Protein AF-0000000067126235 (afdb_homodimer)

InterPro domains:
  IPR001267 Thymidine kinase [PF00265] (7-117)
  IPR001267 Thymidine kinase [PTHR11441] (1-121)
  IPR020633 Thymidine kinase, conserved site [PS00603] (104-117)
  IPR027417 P-loop containing nucleoside triphosphate hydrolase [G3DSA:3.40.50.300] (1-77)
  IPR027417 P-loop containing nucleoside triphosphate hydrolase [SSF52540] (2-77)

Radius of gyration: 33.71 Å; Cα contacts (8 Å, |Δi|>4): 379; chains: 2; bounding box: 71×159×70 Å

Foldseek 3Di:
DPPPPQDEPVVCLVVLLPDQEAEAEQLLSHLCSQVSVLVSVVVVHHYHYDHQQAWLVRHGRHCVCVCVVVDPDDDQDWDAFPPPRHTFRHKHFDDPDPDGDDPDPPVGITGHHPVVSPDDPPPPPPPPCPVVPPPPPPVPPPDPPPPDDD/DPPPPQDEPVVCLVVLLPDQEAEAEQLLSHLCSQVSVLVSVVVNHHYHYHHQQAWLVRHGRHCVCVCVVVDPDDDQDWDAFPPPRHTFRHKHFDDPDPDGDDPDPPVGITGHHPVVSPDDDPPPPPPPCVVVPPPPPPVPPPPPPPDDDD

Structure (mmCIF, N/CA/C/O backbone):
data_AF-0000000067126235-model_v1
#
loop_
_entity.id
_entity.type
_entity.pdbx_description
1 polymer 'Thymidine kinase'
#
loop_
_atom_site.group_PDB
_atom_site.id
_atom_site.type_symbol
_atom_site.label_atom_id
_atom_site.label_alt_id
_atom_site.label_comp_id
_atom_site.label_asym_id
_atom_site.label_entity_id
_atom_site.label_seq_id
_atom_site.pdbx_PDB_ins_code
_atom_site.Cartn_x
_atom_site.Cartn_y
_atom_site.Cartn_z
_atom_site.occupancy
_atom_site.B_iso_or_equiv
_atom_site.auth_seq_id
_atom_site.auth_comp_id
_atom_site.auth_asym_id
_atom_site.auth_atom_id
_atom_site.pdbx_PDB_model_num
ATOM 1 N N . MET A 1 1 ? 23.359 19.891 -10.891 1 27.52 1 MET A N 1
ATOM 2 C CA . MET A 1 1 ? 23.578 18.484 -10.594 1 27.52 1 MET A CA 1
ATOM 3 C C . MET A 1 1 ? 22.875 17.594 -11.625 1 27.52 1 MET A C 1
ATOM 5 O O . MET A 1 1 ? 21.719 17.844 -11.969 1 27.52 1 MET A O 1
ATOM 9 N N . GLU A 1 2 ? 23.531 16.922 -12.578 1 32.16 2 GLU A N 1
ATOM 10 C CA . GLU A 1 2 ? 23.047 16.031 -13.625 1 32.16 2 GLU A CA 1
ATOM 11 C C . GLU A 1 2 ? 22.031 15.039 -13.07 1 32.16 2 GLU A C 1
ATOM 13 O O . GLU A 1 2 ? 22.156 14.586 -11.93 1 32.16 2 GLU A O 1
ATOM 18 N N . ALA A 1 3 ? 20.828 15.109 -13.445 1 40.53 3 ALA A N 1
ATOM 19 C CA . ALA A 1 3 ? 19.828 14.109 -13.086 1 40.53 3 ALA A CA 1
ATOM 20 C C . ALA A 1 3 ? 20.422 12.711 -13.047 1 40.53 3 ALA A C 1
ATOM 22 O O . ALA A 1 3 ? 21.172 12.32 -13.953 1 40.53 3 ALA A O 1
ATOM 23 N N . LEU A 1 4 ? 20.984 12.258 -12.008 1 45.88 4 LEU A N 1
ATOM 24 C CA . LEU A 1 4 ? 21.516 10.898 -11.93 1 45.88 4 LEU A CA 1
ATOM 25 C C . LEU A 1 4 ? 20.703 9.945 -12.797 1 45.88 4 LEU A C 1
ATOM 27 O O . LEU A 1 4 ? 19.469 9.906 -12.688 1 45.88 4 LEU A O 1
ATOM 31 N N . PRO A 1 5 ? 21.109 9.578 -13.969 1 52.44 5 PRO A N 1
ATOM 32 C CA . PRO A 1 5 ? 20.484 8.57 -14.828 1 52.44 5 PRO A CA 1
ATOM 33 C C . PRO A 1 5 ? 19.766 7.477 -14.039 1 52.44 5 PRO A C 1
ATOM 35 O O . PRO A 1 5 ? 20.188 7.145 -12.922 1 52.44 5 PRO A O 1
ATOM 38 N N . ALA A 1 6 ? 18.469 7.414 -14.195 1 61.38 6 ALA A N 1
ATOM 39 C CA . ALA A 1 6 ? 17.688 6.371 -13.539 1 61.38 6 ALA A CA 1
ATOM 40 C C . ALA A 1 6 ? 18.375 5.016 -13.641 1 61.38 6 ALA A C 1
ATOM 42 O O . ALA A 1 6 ? 18.672 4.539 -14.742 1 61.38 6 ALA A O 1
ATOM 43 N N . CYS A 1 7 ? 19.188 4.562 -12.773 1 79.69 7 CYS A N 1
ATOM 44 C CA . CYS A 1 7 ? 19.766 3.229 -12.648 1 79.69 7 CYS A CA 1
ATOM 45 C C . CYS A 1 7 ? 18.688 2.16 -12.664 1 79.69 7 CYS A C 1
ATOM 47 O O . CYS A 1 7 ? 17.594 2.377 -12.148 1 79.69 7 CYS A O 1
ATOM 49 N N . LEU A 1 8 ? 18.891 1.202 -13.625 1 92.25 8 LEU A N 1
ATOM 50 C CA . LEU A 1 8 ? 17.969 0.073 -13.742 1 92.25 8 LEU A CA 1
ATOM 51 C C . LEU A 1 8 ? 18.484 -1.125 -12.945 1 92.25 8 LEU A C 1
ATOM 53 O O . LEU A 1 8 ? 19.672 -1.435 -12.984 1 92.25 8 LEU A O 1
ATOM 57 N N . LEU A 1 9 ? 17.594 -1.716 -12.188 1 95.94 9 LEU A N 1
ATOM 58 C CA . LEU A 1 9 ? 17.938 -2.91 -11.422 1 95.94 9 LEU A CA 1
ATOM 59 C C . LEU A 1 9 ? 18.328 -4.055 -12.352 1 95.94 9 LEU A C 1
ATOM 61 O O . LEU A 1 9 ? 19.141 -4.906 -11.984 1 95.94 9 LEU A O 1
ATOM 65 N N . ARG A 1 10 ? 17.797 -4.051 -13.516 1 94 10 ARG A N 1
ATOM 66 C CA . ARG A 1 10 ? 18.109 -5.09 -14.492 1 94 10 ARG A CA 1
ATOM 67 C C . ARG A 1 10 ? 19.609 -5.156 -14.766 1 94 10 ARG A C 1
ATOM 69 O O . ARG A 1 10 ? 20.125 -6.199 -15.18 1 94 10 ARG A O 1
ATOM 76 N N . ASP A 1 11 ? 20.312 -4.055 -14.625 1 93.44 11 ASP A N 1
ATOM 77 C CA . ASP A 1 11 ? 21.734 -3.982 -14.883 1 93.44 11 ASP A CA 1
ATOM 78 C C . ASP A 1 11 ? 22.516 -4.906 -13.945 1 93.44 11 ASP A C 1
ATOM 80 O O . ASP A 1 11 ? 23.656 -5.281 -14.227 1 93.44 11 ASP A O 1
ATOM 84 N N . VAL A 1 12 ? 21.875 -5.277 -12.875 1 92.75 12 VAL A N 1
ATOM 85 C CA . VAL A 1 12 ? 22.562 -6.125 -11.906 1 92.75 12 VAL A CA 1
ATOM 86 C C . VAL A 1 12 ? 21.875 -7.488 -11.836 1 92.75 12 VAL A C 1
ATOM 88 O O . VAL A 1 12 ? 22.016 -8.203 -10.836 1 92.75 12 VAL A O 1
ATOM 91 N N . TYR A 1 13 ? 21.156 -7.785 -12.766 1 92.75 13 TYR A N 1
ATOM 92 C CA . TYR A 1 13 ? 20.344 -8.992 -12.812 1 92.75 13 TYR A CA 1
ATOM 93 C C . TYR A 1 13 ? 21.188 -10.234 -12.602 1 92.75 13 TYR A C 1
ATOM 95 O O . TYR A 1 13 ? 20.859 -11.094 -11.789 1 92.75 13 TYR A O 1
ATOM 103 N N . GLN A 1 14 ? 22.312 -10.375 -13.289 1 92.69 14 GLN A N 1
ATOM 104 C CA . GLN A 1 14 ? 23.172 -11.562 -13.227 1 92.69 14 GLN A CA 1
ATOM 105 C C . GLN A 1 14 ? 23.75 -11.75 -11.82 1 92.69 14 GLN A C 1
ATOM 107 O O . GLN A 1 14 ? 23.797 -12.875 -11.312 1 92.69 14 GLN A O 1
ATOM 112 N N . GLN A 1 15 ? 24.141 -10.656 -11.312 1 94.06 15 GLN A N 1
ATOM 113 C CA . GLN A 1 15 ? 24.641 -10.711 -9.945 1 94.06 15 GLN A CA 1
ATOM 114 C C . GLN A 1 15 ? 23.531 -11.125 -8.969 1 94.06 15 GLN A C 1
ATOM 116 O O . GLN A 1 15 ? 23.766 -11.898 -8.047 1 94.06 15 GLN A O 1
ATOM 121 N N . ALA A 1 16 ? 22.359 -10.641 -9.18 1 94.81 16 ALA A N 1
ATOM 122 C CA . ALA A 1 16 ? 21.219 -10.922 -8.32 1 94.81 16 ALA A CA 1
ATOM 123 C C . ALA A 1 16 ? 20.828 -12.391 -8.375 1 94.81 16 ALA A C 1
ATOM 125 O O . ALA A 1 16 ? 20.422 -12.977 -7.367 1 94.81 16 ALA A O 1
ATOM 126 N N . LEU A 1 17 ? 21.016 -12.984 -9.508 1 93.62 17 LEU A N 1
ATOM 127 C CA . LEU A 1 17 ? 20.656 -14.391 -9.688 1 93.62 17 LEU A CA 1
ATOM 128 C C . LEU A 1 17 ? 21.5 -15.281 -8.781 1 93.62 17 LEU A C 1
ATOM 130 O O . LEU A 1 17 ? 21.047 -16.344 -8.352 1 93.62 17 LEU A O 1
ATOM 134 N N . GLY A 1 18 ? 22.656 -14.812 -8.422 1 94.5 18 GLY A N 1
ATOM 135 C CA . GLY A 1 18 ? 23.547 -15.602 -7.578 1 94.5 18 GLY A CA 1
ATOM 136 C C . GLY A 1 18 ? 23.266 -15.422 -6.098 1 94.5 18 GLY A C 1
ATOM 137 O O . GLY A 1 18 ? 23.953 -16.016 -5.258 1 94.5 18 GLY A O 1
ATOM 138 N N . SER A 1 19 ? 22.281 -14.688 -5.73 1 95.81 19 SER A N 1
ATOM 139 C CA . SER A 1 19 ? 21.969 -14.406 -4.336 1 95.81 19 SER A CA 1
ATOM 140 C C . SER A 1 19 ? 20.641 -15.055 -3.939 1 95.81 19 SER A C 1
ATOM 142 O O . SER A 1 19 ? 19.75 -15.219 -4.773 1 95.81 19 SER A O 1
ATOM 144 N N . ALA A 1 20 ? 20.578 -15.398 -2.682 1 96.81 20 ALA A N 1
ATOM 145 C CA . ALA A 1 20 ? 19.328 -15.945 -2.164 1 96.81 20 ALA A CA 1
ATOM 146 C C . ALA A 1 20 ? 18.422 -14.836 -1.661 1 96.81 20 ALA A C 1
ATOM 148 O O . ALA A 1 20 ? 17.188 -14.953 -1.736 1 96.81 20 ALA A O 1
ATOM 149 N N . VAL A 1 21 ? 19.031 -13.812 -1.146 1 97.88 21 VAL A N 1
ATOM 150 C CA . VAL A 1 21 ? 18.297 -12.672 -0.607 1 97.88 21 VAL A CA 1
ATOM 151 C C . VAL A 1 21 ? 18.781 -11.391 -1.273 1 97.88 21 VAL A C 1
ATOM 153 O O . VAL A 1 21 ? 20 -11.156 -1.377 1 97.88 21 VAL A O 1
ATOM 156 N N . ILE A 1 22 ? 17.875 -10.578 -1.781 1 98 22 ILE A N 1
ATOM 157 C CA . ILE A 1 22 ? 18.172 -9.312 -2.445 1 98 22 ILE A CA 1
ATOM 158 C C . ILE A 1 22 ? 17.547 -8.164 -1.666 1 98 22 ILE A C 1
ATOM 160 O O . ILE A 1 22 ? 16.328 -8.164 -1.419 1 98 22 ILE A O 1
ATOM 164 N N . GLY A 1 23 ? 18.344 -7.227 -1.218 1 98.12 23 GLY A N 1
ATOM 165 C CA . GLY A 1 23 ? 17.859 -5.996 -0.605 1 98.12 23 GLY A CA 1
ATOM 166 C C . GLY A 1 23 ? 17.906 -4.809 -1.544 1 98.12 23 GLY A C 1
ATOM 167 O O . GLY A 1 23 ? 18.906 -4.598 -2.242 1 98.12 23 GLY A O 1
ATOM 168 N N . ILE A 1 24 ? 16.844 -4.117 -1.643 1 97 24 ILE A N 1
ATOM 169 C CA . ILE A 1 24 ? 16.766 -2.904 -2.451 1 97 24 ILE A CA 1
ATOM 170 C C . ILE A 1 24 ? 16.406 -1.715 -1.564 1 97 24 ILE A C 1
ATOM 172 O O . ILE A 1 24 ? 15.328 -1.691 -0.956 1 97 24 ILE A O 1
ATOM 176 N N . ASP A 1 25 ? 17.234 -0.776 -1.502 1 96.12 25 ASP A N 1
ATOM 177 C CA . ASP A 1 25 ? 16.984 0.458 -0.762 1 96.12 25 ASP A CA 1
ATOM 178 C C . ASP A 1 25 ? 16.547 1.581 -1.698 1 96.12 25 ASP A C 1
ATOM 180 O O . ASP A 1 25 ? 16.953 1.618 -2.863 1 96.12 25 ASP A O 1
ATOM 184 N N . GLU A 1 26 ? 15.648 2.48 -1.195 1 94.12 26 GLU A N 1
ATOM 185 C CA . GLU A 1 26 ? 15.125 3.598 -1.973 1 94.12 26 GLU A CA 1
ATOM 186 C C . GLU A 1 26 ? 14.484 3.115 -3.271 1 94.12 26 GLU A C 1
ATOM 188 O O . GLU A 1 26 ? 14.766 3.65 -4.344 1 94.12 26 GLU A O 1
ATOM 193 N N . GLY A 1 27 ? 13.688 2.092 -3.119 1 95.88 27 GLY A N 1
ATOM 194 C CA . GLY A 1 27 ? 13.078 1.418 -4.254 1 95.88 27 GLY A CA 1
ATOM 195 C C . GLY A 1 27 ? 12.297 2.355 -5.152 1 95.88 27 GLY A C 1
ATOM 196 O O . GLY A 1 27 ? 12.094 2.07 -6.332 1 95.88 27 GLY A O 1
ATOM 197 N N . GLN A 1 28 ? 11.844 3.539 -4.574 1 93.5 28 GLN A N 1
ATOM 198 C CA . GLN A 1 28 ? 11.008 4.453 -5.348 1 93.5 28 GLN A CA 1
ATOM 199 C C . GLN A 1 28 ? 11.789 5.07 -6.5 1 93.5 28 GLN A C 1
ATOM 201 O O . GLN A 1 28 ? 11.203 5.625 -7.43 1 93.5 28 GLN A O 1
ATOM 206 N N . PHE A 1 29 ? 13.062 4.875 -6.52 1 92.44 29 PHE A N 1
ATOM 207 C CA . PHE A 1 29 ? 13.875 5.539 -7.531 1 92.44 29 PHE A CA 1
ATOM 208 C C . PHE A 1 29 ? 14.164 4.598 -8.695 1 92.44 29 PHE A C 1
ATOM 210 O O . PHE A 1 29 ? 14.758 5.004 -9.695 1 92.44 29 PHE A O 1
ATOM 217 N N . PHE A 1 30 ? 13.805 3.416 -8.648 1 94.38 30 PHE A N 1
ATOM 218 C CA . PHE A 1 30 ? 14.016 2.463 -9.734 1 94.38 30 PHE A CA 1
ATOM 219 C C . PHE A 1 30 ? 12.734 2.24 -10.516 1 94.38 30 PHE A C 1
ATOM 221 O O . PHE A 1 30 ? 11.797 1.615 -10.023 1 94.38 30 PHE A O 1
ATOM 228 N N . PRO A 1 31 ? 12.695 2.715 -11.711 1 94.31 31 PRO A N 1
ATOM 229 C CA . PRO A 1 31 ? 11.469 2.59 -12.5 1 94.31 31 PRO A CA 1
ATOM 230 C C . PRO A 1 31 ? 11.094 1.138 -12.789 1 94.31 31 PRO A C 1
ATOM 232 O O . PRO A 1 31 ? 9.93 0.84 -13.07 1 94.31 31 PRO A O 1
ATOM 235 N N . ASP A 1 32 ? 12.055 0.201 -12.719 1 97 32 ASP A N 1
ATOM 236 C CA . ASP A 1 32 ? 11.805 -1.198 -13.047 1 97 32 ASP A CA 1
ATOM 237 C C . ASP A 1 32 ? 11.711 -2.051 -11.781 1 97 32 ASP A C 1
ATOM 239 O O . ASP A 1 32 ? 11.852 -3.273 -11.844 1 97 32 ASP A O 1
ATOM 243 N N . VAL A 1 33 ? 11.5 -1.406 -10.656 1 97.31 33 VAL A N 1
ATOM 244 C CA . VAL A 1 33 ? 11.562 -2.1 -9.375 1 97.31 33 VAL A CA 1
ATOM 245 C C . VAL A 1 33 ? 10.477 -3.172 -9.312 1 97.31 33 VAL A C 1
ATOM 247 O O . VAL A 1 33 ? 10.711 -4.27 -8.797 1 97.31 33 VAL A O 1
ATOM 250 N N . VAL A 1 34 ? 9.352 -2.955 -9.805 1 98.06 34 VAL A N 1
ATOM 251 C CA . VAL A 1 34 ? 8.227 -3.883 -9.719 1 98.06 34 VAL A CA 1
ATOM 252 C C . VAL A 1 34 ? 8.508 -5.125 -10.555 1 98.06 34 VAL A C 1
ATOM 254 O O . VAL A 1 34 ? 8.422 -6.25 -10.062 1 98.06 34 VAL A O 1
ATOM 257 N N . GLU A 1 35 ? 8.859 -4.902 -11.727 1 97.5 35 GLU A N 1
ATOM 258 C CA . GLU A 1 35 ? 9.156 -6.008 -12.633 1 97.5 35 GLU A CA 1
ATOM 259 C C . GLU A 1 35 ? 10.344 -6.828 -12.125 1 97.5 35 GLU A C 1
ATOM 261 O O . GLU A 1 35 ? 10.305 -8.062 -12.141 1 97.5 35 GLU A O 1
ATOM 266 N N . PHE A 1 36 ? 11.312 -6.082 -11.758 1 97.62 36 PHE A N 1
ATOM 267 C CA . PHE A 1 36 ? 12.516 -6.75 -11.266 1 97.62 36 PHE A CA 1
ATOM 268 C C . PHE A 1 36 ? 12.188 -7.617 -10.055 1 97.62 36 PHE A C 1
ATOM 270 O O . PHE A 1 36 ? 12.586 -8.781 -9.992 1 97.62 36 PHE A O 1
ATOM 277 N N . CYS A 1 37 ? 11.469 -7.102 -9.109 1 98.12 37 CYS A N 1
ATOM 278 C CA . CYS A 1 37 ? 11.133 -7.84 -7.898 1 98.12 37 CYS A CA 1
ATOM 279 C C . CYS A 1 37 ? 10.297 -9.07 -8.227 1 98.12 37 CYS A C 1
ATOM 281 O O . CYS A 1 37 ? 10.516 -10.148 -7.66 1 98.12 37 CYS A O 1
ATOM 283 N N . GLU A 1 38 ? 9.336 -8.883 -9.047 1 97.62 38 GLU A N 1
ATOM 284 C CA . GLU A 1 38 ? 8.492 -10.016 -9.438 1 97.62 38 GLU A CA 1
ATOM 285 C C . GLU A 1 38 ? 9.312 -11.125 -10.078 1 97.62 38 GLU A C 1
ATOM 287 O O . GLU A 1 38 ? 9.148 -12.297 -9.742 1 97.62 38 GLU A O 1
ATOM 292 N N . MET A 1 39 ? 10.164 -10.75 -10.961 1 96.94 39 MET A N 1
ATOM 293 C CA . MET A 1 39 ? 11.016 -11.711 -11.656 1 96.94 39 MET A CA 1
ATOM 294 C C . MET A 1 39 ? 11.883 -12.484 -10.664 1 96.94 39 MET A C 1
ATOM 296 O O . MET A 1 39 ? 11.938 -13.711 -10.711 1 96.94 39 MET A O 1
ATOM 300 N N . MET A 1 40 ? 12.555 -11.781 -9.867 1 97.62 40 MET A N 1
ATOM 301 C CA . MET A 1 40 ? 13.477 -12.406 -8.914 1 97.62 40 MET A CA 1
ATOM 302 C C . MET A 1 40 ? 12.719 -13.266 -7.91 1 97.62 40 MET A C 1
ATOM 304 O O . MET A 1 40 ? 13.172 -14.352 -7.547 1 97.62 40 MET A O 1
ATOM 308 N N . ALA A 1 41 ? 11.547 -12.719 -7.426 1 97.62 41 ALA A N 1
ATOM 309 C CA . ALA A 1 41 ? 10.734 -13.508 -6.496 1 97.62 41 ALA A CA 1
ATOM 310 C C . ALA A 1 41 ? 10.266 -14.805 -7.141 1 97.62 41 ALA A C 1
ATOM 312 O O . ALA A 1 41 ? 10.258 -15.859 -6.5 1 97.62 41 ALA A O 1
ATOM 313 N N . ASN A 1 42 ? 9.852 -14.695 -8.344 1 95.94 42 ASN A N 1
ATOM 314 C CA . ASN A 1 42 ? 9.414 -15.883 -9.078 1 95.94 42 ASN A CA 1
ATOM 315 C C . ASN A 1 42 ? 10.555 -16.875 -9.258 1 95.94 42 ASN A C 1
ATOM 317 O O . ASN A 1 42 ? 10.312 -18.078 -9.422 1 95.94 42 ASN A O 1
ATOM 321 N N . ALA A 1 43 ? 11.742 -16.406 -9.227 1 95.38 43 ALA A N 1
ATOM 322 C CA . ALA A 1 43 ? 12.922 -17.266 -9.32 1 95.38 43 ALA A CA 1
ATOM 323 C C . ALA A 1 43 ? 13.266 -17.859 -7.961 1 95.38 43 ALA A C 1
ATOM 325 O O . ALA A 1 43 ? 14.289 -18.531 -7.812 1 95.38 43 ALA A O 1
ATOM 326 N N . GLY A 1 44 ? 12.422 -17.531 -6.926 1 95.69 44 GLY A N 1
ATOM 327 C CA . GLY A 1 44 ? 12.594 -18.141 -5.617 1 95.69 44 GLY A CA 1
ATOM 328 C C . GLY A 1 44 ? 13.445 -17.312 -4.68 1 95.69 44 GLY A C 1
ATOM 329 O O . GLY A 1 44 ? 13.812 -17.766 -3.592 1 95.69 44 GLY A O 1
ATOM 330 N N . LYS A 1 45 ? 13.797 -16.109 -5.09 1 97.56 45 LYS A N 1
ATOM 331 C CA . LYS A 1 45 ? 14.625 -15.242 -4.25 1 97.56 45 LYS A CA 1
ATOM 332 C C . LYS A 1 45 ? 13.766 -14.469 -3.252 1 97.56 45 LYS A C 1
ATOM 334 O O . LYS A 1 45 ? 12.617 -14.133 -3.543 1 97.56 45 LYS A O 1
ATOM 339 N N . THR A 1 46 ? 14.344 -14.25 -2.113 1 98 46 THR A N 1
ATOM 340 C CA . THR A 1 46 ? 13.727 -13.344 -1.154 1 98 46 THR A CA 1
ATOM 341 C C . THR A 1 46 ? 14.148 -11.898 -1.429 1 98 46 THR A C 1
ATOM 343 O O . THR A 1 46 ? 15.336 -11.602 -1.511 1 98 46 THR A O 1
ATOM 346 N N . ILE A 1 47 ? 13.18 -11.07 -1.648 1 98.06 47 ILE A N 1
ATOM 347 C CA . ILE A 1 47 ? 13.461 -9.672 -1.937 1 98.06 47 ILE A CA 1
ATOM 348 C C . ILE A 1 47 ? 12.898 -8.789 -0.822 1 98.06 47 ILE A C 1
ATOM 350 O O . ILE A 1 47 ? 11.742 -8.961 -0.412 1 98.06 47 ILE A O 1
ATOM 354 N N . ILE A 1 48 ? 13.688 -7.891 -0.296 1 98.56 48 ILE A N 1
ATOM 355 C CA . ILE A 1 48 ? 13.273 -6.902 0.697 1 98.56 48 ILE A CA 1
ATOM 356 C C . ILE A 1 48 ? 13.469 -5.496 0.138 1 98.56 48 ILE A C 1
ATOM 358 O O . ILE A 1 48 ? 14.586 -5.117 -0.235 1 98.56 48 ILE A O 1
ATOM 362 N N . VAL A 1 49 ? 12.414 -4.777 0.039 1 98.25 49 VAL A N 1
ATOM 363 C CA . VAL A 1 49 ? 12.453 -3.436 -0.536 1 98.25 49 VAL A CA 1
ATOM 364 C C . VAL A 1 49 ? 12.109 -2.402 0.533 1 98.25 49 VAL A C 1
ATOM 366 O O . VAL A 1 49 ? 11.062 -2.502 1.181 1 98.25 49 VAL A O 1
ATOM 369 N N . ALA A 1 50 ? 13.008 -1.53 0.798 1 97.75 50 ALA A N 1
ATOM 370 C CA . ALA A 1 50 ? 12.703 -0.324 1.563 1 97.75 50 ALA A CA 1
ATOM 371 C C . ALA A 1 50 ? 12.453 0.864 0.639 1 97.75 50 ALA A C 1
ATOM 373 O O . ALA A 1 50 ? 13.219 1.1 -0.299 1 97.75 50 ALA A O 1
ATOM 374 N N . ALA A 1 51 ? 11.375 1.513 0.845 1 95.81 51 ALA A N 1
ATOM 375 C CA . ALA A 1 51 ? 11.016 2.631 -0.024 1 95.81 51 ALA A CA 1
ATOM 376 C C . ALA A 1 51 ? 10.102 3.615 0.701 1 95.81 51 ALA A C 1
ATOM 378 O O . ALA A 1 51 ? 9.477 3.268 1.704 1 95.81 51 ALA A O 1
ATOM 379 N N . LEU A 1 52 ? 10.016 4.82 0.165 1 93.81 52 LEU A N 1
ATOM 380 C CA . LEU A 1 52 ? 8.984 5.77 0.571 1 93.81 52 LEU A CA 1
ATOM 381 C C . LEU A 1 52 ? 7.668 5.477 -0.141 1 93.81 52 LEU A C 1
ATOM 383 O O . LEU A 1 52 ? 7.648 5.25 -1.354 1 93.81 52 LEU A O 1
ATOM 387 N N . ASP A 1 53 ? 6.641 5.402 0.624 1 94.19 53 ASP A N 1
ATOM 388 C CA . ASP A 1 53 ? 5.344 5.117 0.018 1 94.19 53 ASP A CA 1
ATOM 389 C C . ASP A 1 53 ? 4.777 6.352 -0.673 1 94.19 53 ASP A C 1
ATOM 391 O O . ASP A 1 53 ? 4.121 6.246 -1.712 1 94.19 53 ASP A O 1
ATOM 395 N N . GLY A 1 54 ? 5.008 7.492 -0.129 1 93.69 54 GLY A N 1
ATOM 396 C CA . GLY A 1 54 ? 4.43 8.703 -0.695 1 93.69 54 GLY A CA 1
ATOM 397 C C . GLY A 1 54 ? 5.438 9.82 -0.862 1 93.69 54 GLY A C 1
ATOM 398 O O . GLY A 1 54 ? 6.492 9.82 -0.224 1 93.69 54 GLY A O 1
ATOM 399 N N . THR A 1 55 ? 5.039 10.75 -1.704 1 93.38 55 THR A N 1
ATOM 400 C CA . THR A 1 55 ? 5.77 12 -1.842 1 93.38 55 THR A CA 1
ATOM 401 C C . THR A 1 55 ? 5.402 12.969 -0.721 1 93.38 55 THR A C 1
ATOM 403 O O . THR A 1 55 ? 4.582 12.641 0.141 1 93.38 55 THR A O 1
ATOM 406 N N . PHE A 1 56 ? 6.051 14.148 -0.794 1 91 56 PHE A N 1
ATOM 407 C CA . PHE A 1 56 ? 5.734 15.156 0.21 1 91 56 PHE A CA 1
ATOM 408 C C . PHE A 1 56 ? 4.293 15.617 0.074 1 91 56 PHE A C 1
ATOM 410 O O . PHE A 1 56 ? 3.727 16.188 1.01 1 91 56 PHE A O 1
ATOM 417 N N . GLN A 1 57 ? 3.674 15.352 -1.071 1 93.25 57 GLN A N 1
ATOM 418 C CA . GLN A 1 57 ? 2.27 15.688 -1.286 1 93.25 57 GLN A CA 1
ATOM 419 C C . GLN A 1 57 ? 1.361 14.531 -0.859 1 93.25 57 GLN A C 1
ATOM 421 O O . GLN A 1 57 ? 0.152 14.57 -1.096 1 93.25 57 GLN A O 1
ATOM 426 N N . ARG A 1 58 ? 1.991 13.445 -0.345 1 94.56 58 ARG A N 1
ATOM 427 C CA . ARG A 1 58 ? 1.288 12.273 0.161 1 94.56 58 ARG A CA 1
ATOM 428 C C . ARG A 1 58 ? 0.551 11.547 -0.962 1 94.56 58 ARG A C 1
ATOM 430 O O . ARG A 1 58 ? -0.588 11.117 -0.784 1 94.56 58 ARG A O 1
ATOM 437 N N . LYS A 1 59 ? 1.192 11.586 -2.109 1 95 59 LYS A N 1
ATOM 438 C CA . LYS A 1 59 ? 0.787 10.781 -3.258 1 95 59 LYS A CA 1
ATOM 439 C C . LYS A 1 59 ? 1.735 9.609 -3.471 1 95 59 LYS A C 1
ATOM 441 O O . LYS A 1 59 ? 2.887 9.648 -3.031 1 95 59 LYS A O 1
ATOM 446 N N . ALA A 1 60 ? 1.211 8.617 -4.133 1 93.75 60 ALA A N 1
ATOM 447 C CA . ALA A 1 60 ? 2.041 7.449 -4.406 1 93.75 60 ALA A CA 1
ATOM 448 C C . ALA A 1 60 ? 3.354 7.852 -5.074 1 93.75 60 ALA A C 1
ATOM 450 O O . ALA A 1 60 ? 3.365 8.68 -5.988 1 93.75 60 ALA A O 1
ATOM 451 N N . PHE A 1 61 ? 4.414 7.309 -4.613 1 92.5 61 PHE A N 1
ATOM 452 C CA . PHE A 1 61 ? 5.727 7.57 -5.195 1 92.5 61 PHE A CA 1
ATOM 453 C C . PHE A 1 61 ? 5.992 6.633 -6.367 1 92.5 61 PHE A C 1
ATOM 455 O O . PHE A 1 61 ? 6.375 5.477 -6.168 1 92.5 61 PHE A O 1
ATOM 462 N N . GLY A 1 62 ? 5.766 7.168 -7.586 1 90.19 62 GLY A N 1
ATOM 463 C CA . GLY A 1 62 ? 6 6.32 -8.742 1 90.19 62 GLY A CA 1
ATOM 464 C C . GLY A 1 62 ? 5.152 5.059 -8.742 1 90.19 62 GLY A C 1
ATOM 465 O O . GLY A 1 62 ? 3.932 5.129 -8.586 1 90.19 62 GLY A O 1
ATOM 466 N N . SER A 1 63 ? 5.91 3.943 -8.945 1 93.44 63 SER A N 1
ATOM 467 C CA . SER A 1 63 ? 5.184 2.686 -9.07 1 93.44 63 SER A CA 1
ATOM 468 C C . SER A 1 63 ? 5.406 1.794 -7.855 1 93.44 63 SER A C 1
ATOM 470 O O . SER A 1 63 ? 5.055 0.612 -7.871 1 93.44 63 SER A O 1
ATOM 472 N N . ILE A 1 64 ? 5.895 2.344 -6.82 1 95.81 64 ILE A N 1
ATOM 473 C CA . ILE A 1 64 ? 6.348 1.528 -5.699 1 95.81 64 ILE A CA 1
ATOM 474 C C . ILE A 1 64 ? 5.16 0.793 -5.086 1 95.81 64 ILE A C 1
ATOM 476 O O . ILE A 1 64 ? 5.293 -0.346 -4.633 1 95.81 64 ILE A O 1
ATOM 480 N N . LEU A 1 65 ? 4.02 1.396 -5.086 1 97.19 65 LEU A N 1
ATOM 481 C CA . LEU A 1 65 ? 2.859 0.802 -4.43 1 97.19 65 LEU A CA 1
ATOM 482 C C . LEU A 1 65 ? 2.357 -0.411 -5.207 1 97.19 65 LEU A C 1
ATOM 484 O O . LEU A 1 65 ? 1.607 -1.229 -4.672 1 97.19 65 LEU A O 1
ATOM 488 N N . ASN A 1 66 ? 2.77 -0.499 -6.398 1 97.38 66 ASN A N 1
ATOM 489 C CA . ASN A 1 66 ? 2.379 -1.661 -7.191 1 97.38 66 ASN A CA 1
ATOM 490 C C . ASN A 1 66 ? 3.041 -2.936 -6.68 1 97.38 66 ASN A C 1
ATOM 492 O O . ASN A 1 66 ? 2.686 -4.039 -7.102 1 97.38 66 ASN A O 1
ATOM 496 N N . LEU A 1 67 ? 3.92 -2.803 -5.793 1 98 67 LEU A N 1
ATOM 497 C CA . LEU A 1 67 ? 4.535 -3.961 -5.152 1 98 67 LEU A CA 1
ATOM 498 C C . LEU A 1 67 ? 3.607 -4.555 -4.098 1 98 67 LEU A C 1
ATOM 500 O O . LEU A 1 67 ? 3.76 -5.715 -3.715 1 98 67 LEU A O 1
ATOM 504 N N . VAL A 1 68 ? 2.705 -3.77 -3.609 1 98 68 VAL A N 1
ATOM 505 C CA . VAL A 1 68 ? 1.898 -4.156 -2.455 1 98 68 VAL A CA 1
ATOM 506 C C . VAL A 1 68 ? 1.101 -5.414 -2.779 1 98 68 VAL A C 1
ATOM 508 O O . VAL A 1 68 ? 1.148 -6.398 -2.033 1 98 68 VAL A O 1
ATOM 511 N N . PRO A 1 69 ? 0.454 -5.512 -3.951 1 97.44 69 PRO A N 1
ATOM 512 C CA . PRO A 1 69 ? -0.287 -6.738 -4.258 1 97.44 69 PRO A CA 1
ATOM 513 C C . PRO A 1 69 ? 0.627 -7.938 -4.504 1 97.44 69 PRO A C 1
ATOM 515 O O . PRO A 1 69 ? 0.194 -9.086 -4.383 1 97.44 69 PRO A O 1
ATOM 518 N N . LEU A 1 70 ? 1.854 -7.695 -4.855 1 97.88 70 LEU A N 1
ATOM 519 C CA . LEU A 1 70 ? 2.787 -8.758 -5.203 1 97.88 70 LEU A CA 1
ATOM 520 C C . LEU A 1 70 ? 3.539 -9.242 -3.969 1 97.88 70 LEU A C 1
ATOM 522 O O . LEU A 1 70 ? 4.016 -10.383 -3.936 1 97.88 70 LEU A O 1
ATOM 526 N N . ALA A 1 71 ? 3.641 -8.375 -3.025 1 98.12 71 ALA A N 1
ATOM 527 C CA . ALA A 1 71 ? 4.449 -8.648 -1.842 1 98.12 71 ALA A CA 1
ATOM 528 C C . ALA A 1 71 ? 3.734 -9.617 -0.904 1 98.12 71 ALA A C 1
ATOM 530 O O . ALA A 1 71 ? 2.514 -9.555 -0.747 1 98.12 71 ALA A O 1
ATOM 531 N N . GLU A 1 72 ? 4.48 -10.445 -0.265 1 97.19 72 GLU A N 1
ATOM 532 C CA . GLU A 1 72 ? 3.939 -11.359 0.743 1 97.19 72 GLU A CA 1
ATOM 533 C C . GLU A 1 72 ? 3.752 -10.648 2.082 1 97.19 72 GLU A C 1
ATOM 535 O O . GLU A 1 72 ? 2.918 -11.055 2.893 1 97.19 72 GLU A O 1
ATOM 540 N N . SER A 1 73 ? 4.535 -9.68 2.262 1 96.88 73 SER A N 1
ATOM 541 C CA . SER A 1 73 ? 4.453 -8.883 3.482 1 96.88 73 SER A CA 1
ATOM 542 C C . SER A 1 73 ? 4.707 -7.402 3.197 1 96.88 73 SER A C 1
ATOM 544 O O . SER A 1 73 ? 5.52 -7.062 2.334 1 96.88 73 SER A O 1
ATOM 546 N N . VAL A 1 74 ? 3.98 -6.578 3.969 1 97.31 74 VAL A N 1
ATOM 547 C CA . VAL A 1 74 ? 4.141 -5.129 3.9 1 97.31 74 VAL A CA 1
ATOM 548 C C . VAL A 1 74 ? 4.121 -4.539 5.309 1 97.31 74 VAL A C 1
ATOM 550 O O . VAL A 1 74 ? 3.24 -4.859 6.113 1 97.31 74 VAL A O 1
ATOM 553 N N . VAL A 1 75 ? 5.113 -3.697 5.586 1 96.88 75 VAL A N 1
ATOM 554 C CA . VAL A 1 75 ? 5.188 -3.023 6.879 1 96.88 75 VAL A CA 1
ATOM 555 C C . VAL A 1 75 ? 5.414 -1.527 6.668 1 96.88 75 VAL A C 1
ATOM 557 O O . VAL A 1 75 ? 6.344 -1.125 5.965 1 96.88 75 VAL A O 1
ATOM 560 N N . LYS A 1 76 ? 4.508 -0.759 7.207 1 96.56 76 LYS A N 1
ATOM 561 C CA . LYS A 1 76 ? 4.723 0.686 7.191 1 96.56 76 LYS A CA 1
ATOM 562 C C . LYS A 1 76 ? 5.414 1.154 8.469 1 96.56 76 LYS A C 1
ATOM 564 O O . LYS A 1 76 ? 4.855 1.037 9.562 1 96.56 76 LYS A O 1
ATOM 569 N N . LEU A 1 77 ? 6.523 1.628 8.336 1 95.19 77 LEU A N 1
ATOM 570 C CA . LEU A 1 77 ? 7.289 2.121 9.477 1 95.19 77 LEU A CA 1
ATOM 571 C C . LEU A 1 77 ? 7.016 3.604 9.711 1 95.19 77 LEU A C 1
ATOM 573 O O . LEU A 1 77 ? 6.773 4.355 8.766 1 95.19 77 LEU A O 1
ATOM 577 N N . ASN A 1 78 ? 6.973 3.99 10.883 1 93.69 78 ASN A N 1
ATOM 578 C CA . ASN A 1 78 ? 6.777 5.387 11.25 1 93.69 78 ASN A CA 1
ATOM 579 C C . ASN A 1 78 ? 8.047 6 11.828 1 93.69 78 ASN A C 1
ATOM 581 O O . ASN A 1 78 ? 8.93 5.281 12.297 1 93.69 78 ASN A O 1
ATOM 585 N N . ALA A 1 79 ? 8.117 7.25 11.695 1 94.88 79 ALA A N 1
ATOM 586 C CA . ALA A 1 79 ? 9.164 8.047 12.328 1 94.88 79 ALA A CA 1
ATOM 587 C C . ALA A 1 79 ? 8.617 8.852 13.5 1 94.88 79 ALA A C 1
ATOM 589 O O . ALA A 1 79 ? 7.539 8.547 14.016 1 94.88 79 ALA A O 1
ATOM 590 N N . VAL A 1 80 ? 9.539 9.609 14.062 1 96.44 80 VAL A N 1
ATOM 591 C CA . VAL A 1 80 ? 9.133 10.555 15.102 1 96.44 80 VAL A CA 1
ATOM 592 C C . VAL A 1 80 ? 8.883 11.93 14.484 1 96.44 80 VAL A C 1
ATOM 594 O O . VAL A 1 80 ? 9.688 12.406 13.68 1 96.44 80 VAL A O 1
ATOM 597 N N . CYS A 1 81 ? 7.766 12.477 14.859 1 96.75 81 CYS A N 1
ATOM 598 C CA . CYS A 1 81 ? 7.438 13.805 14.352 1 96.75 81 CYS A CA 1
ATOM 599 C C . CYS A 1 81 ? 8.477 14.828 14.781 1 96.75 81 CYS A C 1
ATOM 601 O O . CYS A 1 81 ? 8.75 14.977 15.977 1 96.75 81 CYS A O 1
ATOM 603 N N . MET A 1 82 ? 8.93 15.508 13.875 1 95.06 82 MET A N 1
ATOM 604 C CA . MET A 1 82 ? 10.008 16.453 14.141 1 95.06 82 MET A CA 1
ATOM 605 C C . MET A 1 82 ? 9.461 17.781 14.656 1 95.06 82 MET A C 1
ATOM 607 O O . MET A 1 82 ? 10.227 18.656 15.039 1 95.06 82 MET A O 1
ATOM 611 N N . GLU A 1 83 ? 8.164 17.953 14.742 1 93.88 83 GLU A N 1
ATOM 612 C CA . GLU A 1 83 ? 7.547 19.188 15.234 1 93.88 83 GLU A CA 1
ATOM 613 C C . GLU A 1 83 ? 6.918 18.984 16.609 1 93.88 83 GLU A C 1
ATOM 615 O O . GLU A 1 83 ? 7.102 19.797 17.5 1 93.88 83 GLU A O 1
ATOM 620 N N . CYS A 1 84 ? 6.266 17.891 16.781 1 96.69 84 CYS A N 1
ATOM 621 C CA . CYS A 1 84 ? 5.57 17.719 18.062 1 96.69 84 CYS A CA 1
ATOM 622 C C . CYS A 1 84 ? 6.062 16.469 18.781 1 96.69 84 CYS A C 1
ATOM 624 O O . CYS A 1 84 ? 5.598 16.172 19.875 1 96.69 84 CYS A O 1
ATOM 626 N N . TYR A 1 85 ? 6.824 15.57 18.172 1 96.44 85 TYR A N 1
ATOM 627 C CA . TYR A 1 85 ? 7.539 14.453 18.781 1 96.44 85 TYR A CA 1
ATOM 628 C C . TYR A 1 85 ? 6.637 13.234 18.906 1 96.44 85 TYR A C 1
ATOM 630 O O . TYR A 1 85 ? 7.016 12.234 19.531 1 96.44 85 TYR A O 1
ATOM 638 N N . ARG A 1 86 ? 5.438 13.281 18.391 1 95.94 86 ARG A N 1
ATOM 639 C CA . ARG A 1 86 ? 4.574 12.109 18.281 1 95.94 86 ARG A CA 1
ATOM 640 C C . ARG A 1 86 ? 4.934 11.281 17.062 1 95.94 86 ARG A C 1
ATOM 642 O O . ARG A 1 86 ? 5.961 11.516 16.422 1 95.94 86 ARG A O 1
ATOM 649 N N . GLU A 1 87 ? 4.059 10.25 16.75 1 96.06 87 GLU A N 1
ATOM 650 C CA . GLU A 1 87 ? 4.328 9.391 15.609 1 96.06 87 GLU A CA 1
ATOM 651 C C . GLU A 1 87 ? 4.164 10.141 14.297 1 96.06 87 GLU A C 1
ATOM 653 O O . GLU A 1 87 ? 3.178 10.852 14.102 1 96.06 87 GLU A O 1
ATOM 658 N N . ALA A 1 88 ? 5.137 9.992 13.438 1 97.38 88 ALA A N 1
ATOM 659 C CA . ALA A 1 88 ? 5.145 10.672 12.148 1 97.38 88 ALA A CA 1
ATOM 660 C C . ALA A 1 88 ? 4.938 9.68 11 1 97.38 88 ALA A C 1
ATOM 662 O O . ALA A 1 88 ? 5.637 8.672 10.914 1 97.38 88 ALA A O 1
ATOM 663 N N . SER A 1 89 ? 3.99 10.023 10.164 1 96.06 89 SER A N 1
ATOM 664 C CA . SER A 1 89 ? 3.711 9.125 9.047 1 96.06 89 SER A CA 1
ATOM 665 C C . SER A 1 89 ? 3.902 9.836 7.711 1 96.06 89 SER A C 1
ATOM 667 O O . SER A 1 89 ? 3.754 9.227 6.652 1 96.06 89 SER A O 1
ATOM 669 N N . TYR A 1 90 ? 4.266 11.172 7.762 1 95.69 90 TYR A N 1
ATOM 670 C CA . TYR A 1 90 ? 4.32 11.945 6.527 1 95.69 90 TYR A CA 1
ATOM 671 C C . TYR A 1 90 ? 5.637 12.703 6.422 1 95.69 90 TYR A C 1
ATOM 673 O O . TYR A 1 90 ? 6.301 12.953 7.43 1 95.69 90 TYR A O 1
ATOM 681 N N . THR A 1 91 ? 5.992 12.984 5.227 1 92.81 91 THR A N 1
ATOM 682 C CA . THR A 1 91 ? 7.137 13.836 4.934 1 92.81 91 THR A CA 1
ATOM 683 C C . THR A 1 91 ? 6.672 15.227 4.5 1 92.81 91 THR A C 1
ATOM 685 O O . THR A 1 91 ? 5.914 15.359 3.537 1 92.81 91 THR A O 1
ATOM 688 N N . LYS A 1 92 ? 7.062 16.156 5.195 1 92.5 92 LYS A N 1
ATOM 689 C CA . LYS A 1 92 ? 6.707 17.547 4.902 1 92.5 92 LYS A CA 1
ATOM 690 C C . LYS A 1 92 ? 7.895 18.312 4.336 1 92.5 92 LYS A C 1
ATOM 692 O O . LYS A 1 92 ? 8.992 18.266 4.891 1 92.5 92 LYS A O 1
ATOM 697 N N . ARG A 1 93 ? 7.621 18.891 3.293 1 87.81 93 ARG A N 1
ATOM 698 C CA . ARG A 1 93 ? 8.641 19.719 2.67 1 87.81 93 ARG A CA 1
ATOM 699 C C . ARG A 1 93 ? 8.656 21.125 3.283 1 87.81 93 ARG A C 1
ATOM 701 O O . ARG A 1 93 ? 7.602 21.734 3.465 1 87.81 93 ARG A O 1
ATOM 708 N N . LEU A 1 94 ? 9.852 21.609 3.654 1 83 94 LEU A N 1
ATOM 709 C CA . LEU A 1 94 ? 9.992 22.891 4.336 1 83 94 LEU A CA 1
ATOM 710 C C . LEU A 1 94 ? 10.133 24.031 3.332 1 83 94 LEU A C 1
ATOM 712 O O . LEU A 1 94 ? 9.773 25.172 3.623 1 83 94 LEU A O 1
ATOM 716 N N . GLY A 1 95 ? 10.695 23.828 2.162 1 74.31 95 GLY A N 1
ATOM 717 C CA . GLY A 1 95 ? 10.906 24.875 1.186 1 74.31 95 GLY A CA 1
ATOM 718 C C . GLY A 1 95 ? 9.742 25.047 0.224 1 74.31 95 GLY A C 1
ATOM 719 O O . GLY A 1 95 ? 8.82 24.219 0.21 1 74.31 95 GLY A O 1
ATOM 720 N N . ALA A 1 96 ? 9.672 26.172 -0.36 1 69.5 96 ALA A N 1
ATOM 721 C CA . ALA A 1 96 ? 8.602 26.531 -1.294 1 69.5 96 ALA A CA 1
ATOM 722 C C . ALA A 1 96 ? 8.75 25.781 -2.609 1 69.5 96 ALA A C 1
ATOM 724 O O . ALA A 1 96 ? 7.844 25.781 -3.443 1 69.5 96 ALA A O 1
ATOM 725 N N . GLU A 1 97 ? 9.875 25.188 -2.662 1 65.38 97 GLU A N 1
ATOM 726 C CA . GLU A 1 97 ? 10.094 24.484 -3.924 1 65.38 97 GLU A CA 1
ATOM 727 C C . GLU A 1 97 ? 9.117 23.328 -4.094 1 65.38 97 GLU A C 1
ATOM 729 O O . GLU A 1 97 ? 8.719 22.688 -3.111 1 65.38 97 GLU A O 1
ATOM 734 N N . ARG A 1 98 ? 8.57 23.188 -5.297 1 64.38 98 ARG A N 1
ATOM 735 C CA . ARG A 1 98 ? 7.523 22.203 -5.57 1 64.38 98 ARG A CA 1
ATOM 736 C C . ARG A 1 98 ? 8.086 20.984 -6.297 1 64.38 98 ARG A C 1
ATOM 738 O O . ARG A 1 98 ? 7.34 20.078 -6.672 1 64.38 98 ARG A O 1
ATOM 745 N N . GLU A 1 99 ? 9.406 20.984 -6.422 1 66.44 99 GLU A N 1
ATOM 746 C CA . GLU A 1 99 ? 9.945 19.828 -7.141 1 66.44 99 GLU A CA 1
ATOM 747 C C . GLU A 1 99 ? 9.797 18.562 -6.324 1 66.44 99 GLU A C 1
ATOM 749 O O . GLU A 1 99 ? 9.914 18.578 -5.098 1 66.44 99 GLU A O 1
ATOM 754 N N . VAL A 1 100 ? 9.391 17.438 -6.914 1 60.47 100 VAL A N 1
ATOM 755 C CA . VAL A 1 100 ? 9.047 16.172 -6.281 1 60.47 100 VAL A CA 1
ATOM 756 C C . VAL A 1 100 ? 10.25 15.633 -5.508 1 60.47 100 VAL A C 1
ATOM 758 O O . VAL A 1 100 ? 10.102 15.102 -4.406 1 60.47 100 VAL A O 1
ATOM 761 N N . GLU A 1 101 ? 11.383 15.398 -6.164 1 58.44 101 GLU A N 1
ATOM 762 C CA . GLU A 1 101 ? 12.57 14.891 -5.48 1 58.44 101 GLU A CA 1
ATOM 763 C C . GLU A 1 101 ? 13.633 15.984 -5.332 1 58.44 101 GLU A C 1
ATOM 765 O O . GLU A 1 101 ? 14.109 16.531 -6.328 1 58.44 101 GLU A O 1
ATOM 770 N N . VAL A 1 102 ? 13.578 16.703 -4.336 1 59.28 102 VAL A N 1
ATOM 771 C CA . VAL A 1 102 ? 14.664 17.641 -4.074 1 59.28 102 VAL A CA 1
ATOM 772 C C . VAL A 1 102 ? 15.742 16.969 -3.24 1 59.28 102 VAL A C 1
ATOM 774 O O . VAL A 1 102 ? 15.453 16.375 -2.193 1 59.28 102 VAL A O 1
ATOM 777 N N . ILE A 1 103 ? 16.719 16.453 -3.998 1 54.88 103 ILE A N 1
ATOM 778 C CA . ILE A 1 103 ? 17.859 15.82 -3.336 1 54.88 103 ILE A CA 1
ATOM 779 C C . ILE A 1 103 ? 18.438 16.766 -2.283 1 54.88 103 ILE A C 1
ATOM 781 O O . ILE A 1 103 ? 18.812 17.891 -2.598 1 54.88 103 ILE A O 1
ATOM 785 N N . GLY A 1 104 ? 17.766 16.906 -1.172 1 55.56 104 GLY A N 1
ATOM 786 C CA . GLY A 1 104 ? 18.406 17.594 -0.058 1 55.56 104 GLY A CA 1
ATOM 787 C C . GLY A 1 104 ? 18.25 16.875 1.264 1 55.56 104 GLY A C 1
ATOM 788 O O . GLY A 1 104 ? 17.453 15.93 1.372 1 55.56 104 GLY A O 1
ATOM 789 N N . GLY A 1 105 ? 19.188 16.828 2.117 1 57.06 105 GLY A N 1
ATOM 790 C CA . GLY A 1 105 ? 19.25 16.281 3.463 1 57.06 105 GLY A CA 1
ATOM 791 C C . GLY A 1 105 ? 18.094 16.75 4.34 1 57.06 105 GLY A C 1
ATOM 792 O O . GLY A 1 105 ? 17.062 17.188 3.836 1 57.06 105 GLY A O 1
ATOM 793 N N . ALA A 1 106 ? 18.219 16.453 5.605 1 59.38 106 ALA A N 1
ATOM 794 C CA . ALA A 1 106 ? 17.328 16.812 6.707 1 59.38 106 ALA A CA 1
ATOM 795 C C . ALA A 1 106 ? 16.984 18.297 6.672 1 59.38 106 ALA A C 1
ATOM 797 O O . ALA A 1 106 ? 16.031 18.734 7.312 1 59.38 106 ALA A O 1
ATOM 798 N N . ASP A 1 107 ? 17.531 18.906 5.746 1 69.06 107 ASP A N 1
ATOM 799 C CA . ASP A 1 107 ? 17.312 20.344 5.738 1 69.06 107 ASP A CA 1
ATOM 800 C C . ASP A 1 107 ? 16.109 20.719 4.848 1 69.06 107 ASP A C 1
ATOM 802 O O . ASP A 1 107 ? 15.594 21.828 4.926 1 69.06 107 ASP A O 1
ATOM 806 N N . LYS A 1 108 ? 15.594 19.766 4.199 1 81.31 108 LYS A N 1
ATOM 807 C CA . LYS A 1 108 ? 14.547 20.156 3.258 1 81.31 108 LYS A CA 1
ATOM 808 C C . LYS A 1 108 ? 13.227 19.469 3.58 1 81.31 108 LYS A C 1
ATOM 810 O O . LYS A 1 108 ? 12.164 19.938 3.172 1 81.31 108 LYS A O 1
ATOM 815 N N . TYR A 1 109 ? 13.336 18.453 4.441 1 88.19 109 TYR A N 1
ATOM 816 C CA . TYR A 1 109 ? 12.133 17.672 4.734 1 88.19 109 TYR A CA 1
ATOM 817 C C . TYR A 1 109 ? 12.016 17.391 6.227 1 88.19 109 TYR A C 1
ATOM 819 O O . TYR A 1 109 ? 13.031 17.203 6.91 1 88.19 109 TYR A O 1
ATOM 827 N N . HIS A 1 110 ? 10.859 17.391 6.75 1 92.12 110 HIS A N 1
ATOM 828 C CA . HIS A 1 110 ? 10.531 16.938 8.094 1 92.12 110 HIS A CA 1
ATOM 829 C C . HIS A 1 110 ? 9.578 15.742 8.055 1 92.12 110 HIS A C 1
ATOM 831 O O . HIS A 1 110 ? 8.625 15.727 7.273 1 92.12 110 HIS A O 1
ATOM 837 N N . SER A 1 111 ? 9.93 14.766 8.883 1 94.88 111 SER A N 1
ATOM 838 C CA . SER A 1 111 ? 8.906 13.766 9.203 1 94.88 111 SER A CA 1
ATOM 839 C C . SER A 1 111 ? 7.863 14.336 10.164 1 94.88 111 SER A C 1
ATOM 841 O O . SER A 1 111 ? 8.211 14.867 11.219 1 94.88 111 SER A O 1
ATOM 843 N N . VAL A 1 112 ? 6.594 14.195 9.758 1 96.62 112 VAL A N 1
ATOM 844 C CA . VAL A 1 112 ? 5.602 14.867 10.586 1 96.62 112 VAL A CA 1
ATOM 845 C C . VAL A 1 112 ? 4.355 14 10.711 1 96.62 112 VAL A C 1
ATOM 847 O O . VAL A 1 112 ? 4.129 13.102 9.891 1 96.62 112 VAL A O 1
ATOM 850 N N . CYS A 1 113 ? 3.629 14.227 11.805 1 97.06 113 CYS A N 1
ATOM 851 C CA . CYS A 1 113 ? 2.314 13.617 11.977 1 97.06 113 CYS A CA 1
ATOM 852 C C . CYS A 1 113 ? 1.267 14.328 11.133 1 97.06 113 CYS A C 1
ATOM 854 O O . CYS A 1 113 ? 1.566 15.328 10.477 1 97.06 113 CYS A O 1
ATOM 856 N N . ARG A 1 114 ? 0.081 13.82 11.148 1 96.44 114 ARG A N 1
ATOM 857 C CA . ARG A 1 114 ? -0.991 14.391 10.336 1 96.44 114 ARG A CA 1
ATOM 858 C C . ARG A 1 114 ? -1.248 15.844 10.727 1 96.44 114 ARG A C 1
ATOM 860 O O . ARG A 1 114 ? -1.346 16.719 9.852 1 96.44 114 ARG A O 1
ATOM 867 N N . ALA A 1 115 ? -1.374 16.109 11.961 1 95.56 115 ALA A N 1
ATOM 868 C CA . ALA A 1 115 ? -1.66 17.453 12.438 1 95.56 115 ALA A CA 1
ATOM 869 C C . ALA A 1 115 ? -0.583 18.438 11.984 1 95.56 115 ALA A C 1
ATOM 871 O O . ALA A 1 115 ? -0.892 19.516 11.484 1 95.56 115 ALA A O 1
ATOM 872 N N . CYS A 1 116 ? 0.691 18.062 12.164 1 95.38 116 CYS A N 1
ATOM 873 C CA . CYS A 1 116 ? 1.81 18.938 11.867 1 95.38 116 CYS A CA 1
ATOM 874 C C . CYS A 1 116 ? 2.008 19.078 10.359 1 95.38 116 CYS A C 1
ATOM 876 O O . CYS A 1 116 ? 2.553 20.078 9.891 1 95.38 116 CYS A O 1
ATOM 878 N N . TYR A 1 117 ? 1.553 18.109 9.625 1 96.06 117 TYR A N 1
ATOM 879 C CA . TYR A 1 117 ? 1.624 18.188 8.172 1 96.06 117 TYR A CA 1
ATOM 880 C C . TYR A 1 117 ? 0.802 19.359 7.648 1 96.06 117 TYR A C 1
ATOM 882 O O . TYR A 1 117 ? 1.238 20.094 6.75 1 96.06 117 TYR A O 1
ATOM 890 N N . PHE A 1 118 ? -0.344 19.5 8.242 1 94.44 118 PHE A N 1
ATOM 891 C CA . PHE A 1 118 ? -1.264 20.5 7.719 1 94.44 118 PHE A CA 1
ATOM 892 C C . PHE A 1 118 ? -1.068 21.844 8.43 1 94.44 118 PHE A C 1
ATOM 894 O O . PHE A 1 118 ? -1.682 22.844 8.062 1 94.44 118 PHE A O 1
ATOM 901 N N . ARG A 1 119 ? -0.267 21.781 9.445 1 89.94 119 ARG A N 1
ATOM 902 C CA . ARG A 1 119 ? -0.011 23.031 10.164 1 89.94 119 ARG A CA 1
ATOM 903 C C . ARG A 1 119 ? 0.834 23.984 9.336 1 89.94 119 ARG A C 1
ATOM 905 O O . ARG A 1 119 ? 1.867 23.594 8.789 1 89.94 119 ARG A O 1
ATOM 912 N N . LYS A 1 120 ? 0.197 25.078 9.016 1 77.19 120 LYS A N 1
ATOM 913 C CA . LYS A 1 120 ? 0.936 26.078 8.266 1 77.19 120 LYS A CA 1
ATOM 914 C C . LYS A 1 120 ? 2.062 26.672 9.102 1 77.19 120 LYS A C 1
ATOM 916 O O . LYS A 1 120 ? 1.893 26.906 10.305 1 77.19 120 LYS A O 1
ATOM 921 N N . ARG A 1 121 ? 3.291 26.453 8.75 1 67.12 121 ARG A N 1
ATOM 922 C CA . ARG A 1 121 ? 4.398 27.109 9.438 1 67.12 121 ARG A CA 1
ATOM 923 C C . ARG A 1 121 ? 4.242 28.625 9.406 1 67.12 121 ARG A C 1
ATOM 925 O O . ARG A 1 121 ? 3.928 29.203 8.359 1 67.12 121 ARG A O 1
ATOM 932 N N . PRO A 1 122 ? 4.062 29.125 10.609 1 58.56 122 PRO A N 1
ATOM 933 C CA . PRO A 1 122 ? 4.023 30.594 10.602 1 58.56 122 PRO A CA 1
ATOM 934 C C . PRO A 1 122 ? 5.09 31.203 9.695 1 58.56 122 PRO A C 1
ATOM 936 O O . PRO A 1 122 ? 6.215 30.703 9.633 1 58.56 122 PRO A O 1
ATOM 939 N N . GLN A 1 123 ? 4.648 31.484 8.547 1 50.53 123 GLN A N 1
ATOM 940 C CA . GLN A 1 123 ? 5.605 32.25 7.754 1 50.53 123 GLN A CA 1
ATOM 941 C C . GLN A 1 123 ? 6.535 33.062 8.656 1 50.53 123 GLN A C 1
ATOM 943 O O . GLN A 1 123 ? 6.078 33.781 9.555 1 50.53 123 GLN A O 1
ATOM 948 N N . GLN A 1 124 ? 7.598 32.438 9.039 1 48.03 124 GLN A N 1
ATOM 949 C CA . GLN A 1 124 ? 8.477 33.406 9.695 1 48.03 124 GLN A CA 1
ATOM 950 C C . GLN A 1 124 ? 8.242 34.812 9.148 1 48.03 124 GLN A C 1
ATOM 952 O O . GLN A 1 124 ? 8.133 35 7.941 1 48.03 124 GLN A O 1
ATOM 957 N N . PRO A 1 125 ? 7.578 35.719 9.891 1 48.53 125 PRO A N 1
ATOM 958 C CA . PRO A 1 125 ? 7.613 37.062 9.352 1 48.53 125 PRO A CA 1
ATOM 959 C C . PRO A 1 125 ? 8.93 37.406 8.656 1 48.53 125 PRO A C 1
ATOM 961 O O . PRO A 1 125 ? 9.992 36.938 9.086 1 48.53 125 PRO A O 1
ATOM 964 N N . GLY A 1 126 ? 9.008 37.188 7.312 1 43.62 126 GLY A N 1
ATOM 965 C CA . GLY A 1 126 ? 10.211 37.688 6.676 1 43.62 126 GLY A CA 1
ATOM 966 C C . GLY A 1 126 ? 10.961 38.688 7.527 1 43.62 126 GLY A C 1
ATOM 967 O O . GLY A 1 126 ? 10.414 39.219 8.492 1 43.62 126 GLY A O 1
ATOM 968 N N . PRO A 1 127 ? 12.234 38.531 7.664 1 44.28 127 PRO A N 1
ATOM 969 C CA . PRO A 1 127 ? 12.922 39.594 8.375 1 44.28 127 PRO A CA 1
ATOM 970 C C . PRO A 1 127 ? 12.242 40.969 8.172 1 44.28 127 PRO A C 1
ATOM 972 O O . PRO A 1 127 ? 11.945 41.344 7.039 1 44.28 127 PRO A O 1
ATOM 975 N N . GLU A 1 128 ? 11.227 41.312 8.859 1 41.75 128 GLU A N 1
ATOM 976 C CA . GLU A 1 128 ? 10.914 42.719 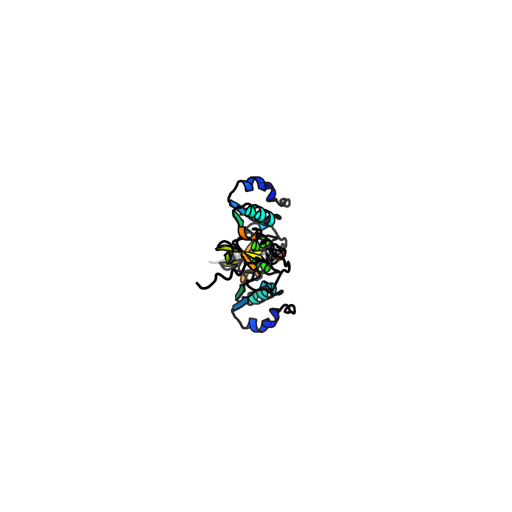8.797 1 41.75 128 GLU A CA 1
ATOM 977 C C . GLU A 1 128 ? 12.164 43.562 8.5 1 41.75 128 GLU A C 1
ATOM 979 O O . GLU A 1 128 ? 13.234 43.281 9.031 1 41.75 128 GLU A O 1
ATOM 984 N N . ASN A 1 129 ? 12.297 44.094 7.281 1 40.19 129 ASN A N 1
ATOM 985 C CA . ASN A 1 129 ? 13.289 45.062 6.82 1 40.19 129 ASN A CA 1
ATOM 986 C C . ASN A 1 129 ? 13.711 46 7.938 1 40.19 129 ASN A C 1
ATOM 988 O O . ASN A 1 129 ? 13.031 47 8.188 1 40.19 129 ASN A O 1
ATOM 992 N N . LYS A 1 130 ? 14.023 45.375 9.078 1 40.75 130 LYS A N 1
ATOM 993 C CA . LYS A 1 130 ? 14.547 46.25 10.125 1 40.75 130 LYS A CA 1
ATOM 994 C C . LYS A 1 130 ? 15.586 47.219 9.562 1 40.75 130 LYS A C 1
ATOM 996 O O . LYS A 1 130 ? 16.25 47.938 10.32 1 40.75 130 LYS A O 1
ATOM 1001 N N . GLU A 1 131 ? 16.031 46.906 8.336 1 39.25 131 GLU A N 1
ATOM 1002 C CA . GLU A 1 131 ? 17.125 47.781 7.922 1 39.25 131 GLU A CA 1
ATOM 1003 C C . GLU A 1 131 ? 16.703 49.25 7.98 1 39.25 131 GLU A C 1
ATOM 1005 O O . GLU A 1 131 ? 17.547 50.156 8.055 1 39.25 131 GLU A O 1
ATOM 1010 N N . ASN A 1 132 ? 15.438 49.406 7.48 1 36.03 132 ASN A N 1
ATOM 1011 C CA . ASN A 1 132 ? 15.352 50.844 7.164 1 36.03 132 ASN A CA 1
ATOM 1012 C C . ASN A 1 132 ? 15.195 51.688 8.422 1 36.03 132 ASN A C 1
ATOM 1014 O O . ASN A 1 132 ? 14.188 52.375 8.594 1 36.03 132 ASN A O 1
ATOM 1018 N N . VAL A 1 133 ? 15.242 51 9.609 1 38.28 133 VAL A N 1
ATOM 1019 C CA . VAL A 1 133 ? 15.133 52 10.656 1 38.28 133 VAL A CA 1
ATOM 1020 C C . VAL A 1 133 ? 16.234 53.031 10.5 1 38.28 133 VAL A C 1
ATOM 1022 O O . VAL A 1 133 ? 17.422 52.688 10.422 1 38.28 133 VAL A O 1
ATOM 1025 N N . PRO A 1 134 ? 15.953 54.219 9.984 1 38.44 134 PRO A N 1
ATOM 1026 C CA . PRO A 1 134 ? 16.984 55.25 9.828 1 38.44 134 PRO A CA 1
ATOM 1027 C C . PRO A 1 134 ? 17.812 55.469 11.094 1 38.44 134 PRO A C 1
ATOM 1029 O O . PRO A 1 134 ? 17.25 55.625 12.188 1 38.44 134 PRO A O 1
ATOM 1032 N N . VAL A 1 135 ? 18.859 54.531 11.352 1 38.38 135 VAL A N 1
ATOM 1033 C CA . VAL A 1 135 ? 19.828 54.781 12.422 1 38.38 135 VAL A CA 1
ATOM 1034 C C . VAL A 1 135 ? 20.078 56.281 12.578 1 38.38 135 VAL A C 1
ATOM 1036 O O . VAL A 1 135 ? 20.688 56.906 11.695 1 38.38 135 VAL A O 1
ATOM 1039 N N . GLY A 1 136 ? 19.031 57 12.922 1 34.47 136 GLY A N 1
ATOM 1040 C CA . GLY A 1 136 ? 19.328 58.375 13.242 1 34.47 136 GLY A CA 1
ATOM 1041 C C . GLY A 1 136 ? 20.516 58.531 14.188 1 34.47 136 GLY A C 1
ATOM 1042 O O . GLY A 1 136 ? 20.5 57.969 15.289 1 34.47 136 GLY A O 1
ATOM 1043 N N . VAL A 1 137 ? 21.75 58.469 13.664 1 34.41 137 VAL A N 1
ATOM 1044 C CA . VAL A 1 137 ? 23.031 58.75 14.289 1 34.41 137 VAL A CA 1
ATOM 1045 C C . VAL A 1 137 ? 22.875 59.906 15.297 1 34.41 137 VAL A C 1
ATOM 1047 O O . VAL A 1 137 ? 22.688 61.062 14.906 1 34.41 137 VAL A O 1
ATOM 1050 N N . LYS A 1 138 ? 22.016 59.594 16.344 1 31.69 138 LYS A N 1
ATOM 1051 C CA . LYS A 1 138 ? 22 60.688 17.312 1 31.69 138 LYS A CA 1
ATOM 1052 C C . LYS A 1 138 ? 23.422 61 17.781 1 31.69 138 LYS A C 1
ATOM 1054 O O . LYS A 1 138 ? 24.125 60.125 18.266 1 31.69 138 LYS A O 1
ATOM 1059 N N . GLN A 1 139 ? 24.125 61.781 17 1 30.97 139 GLN A N 1
ATOM 1060 C CA . GLN A 1 139 ? 25.391 62.438 17.312 1 30.97 139 GLN A CA 1
ATOM 1061 C C . GLN A 1 139 ? 25.406 62.969 18.734 1 30.97 139 GLN A C 1
ATOM 1063 O O . GLN A 1 139 ? 24.734 63.969 19.031 1 30.97 139 GLN A O 1
ATOM 1068 N N . LEU A 1 140 ? 25.109 62.031 19.781 1 28.62 140 LEU A N 1
ATOM 1069 C CA . LEU A 1 140 ? 25.172 62.594 21.125 1 28.62 140 LEU A CA 1
ATOM 1070 C C . LEU A 1 140 ? 26.516 63.312 21.359 1 28.62 140 LEU A C 1
ATOM 1072 O O . LEU A 1 140 ? 27.578 62.688 21.219 1 28.62 140 LEU A O 1
ATOM 1076 N N . ASP A 1 141 ? 26.594 64.5 21.141 1 30.38 141 ASP A N 1
ATOM 1077 C CA . ASP A 1 141 ? 27.625 65.5 21.406 1 30.38 141 ASP A CA 1
ATOM 1078 C C . ASP A 1 141 ? 28.078 65.438 22.859 1 30.38 141 ASP A C 1
ATOM 1080 O O . ASP A 1 141 ? 27.344 65.875 23.766 1 30.38 141 ASP A O 1
ATOM 1084 N N . VAL A 1 142 ? 28.312 64.25 23.438 1 32.97 142 VAL A N 1
ATOM 1085 C CA . VAL A 1 142 ? 28.688 64.312 24.844 1 32.97 142 VAL A CA 1
ATOM 1086 C C . VAL A 1 142 ? 29.844 65.25 25.047 1 32.97 142 VAL A C 1
ATOM 1088 O O . VAL A 1 142 ? 30.906 65.062 24.422 1 32.97 142 VAL A O 1
ATOM 1091 N N . ALA A 1 143 ? 29.625 66.375 25.594 1 30.09 143 ALA A N 1
ATOM 1092 C CA . ALA A 1 143 ? 30.391 67.562 26.062 1 30.09 143 ALA A CA 1
ATOM 1093 C C . ALA A 1 143 ? 31.516 67.125 27 1 30.09 143 ALA A C 1
ATOM 1095 O O . ALA A 1 143 ? 31.266 66.375 27.969 1 30.09 143 ALA A O 1
ATOM 1096 N N . ALA A 1 144 ? 32.781 67 26.625 1 30.92 144 ALA A N 1
ATOM 1097 C CA . ALA A 1 144 ? 34.094 66.75 27.172 1 30.92 144 ALA A CA 1
ATOM 1098 C C . ALA A 1 144 ? 34.375 67.625 28.375 1 30.92 144 ALA A C 1
ATOM 1100 O O . ALA A 1 144 ? 35.25 68.5 28.328 1 30.92 144 ALA A O 1
ATOM 1101 N N . SER A 1 145 ? 33.344 67.875 29.25 1 30.36 145 SER A N 1
ATOM 1102 C CA . SER A 1 145 ? 33.719 68.875 30.203 1 30.36 145 SER A CA 1
ATOM 1103 C C . SER A 1 145 ? 34.969 68.5 30.984 1 30.36 145 SER A C 1
ATOM 1105 O O . SER A 1 145 ? 35.062 67.312 31.453 1 30.36 145 SER A O 1
ATOM 1107 N N . GLN A 1 146 ? 36.062 69.125 30.812 1 30.12 146 GLN A N 1
ATOM 1108 C CA . GLN A 1 146 ? 37.438 69.25 31.281 1 30.12 146 GLN A CA 1
ATOM 1109 C C . GLN A 1 146 ? 37.5 69.5 32.781 1 30.12 146 GLN A C 1
ATOM 1111 O O . GLN A 1 146 ? 37.688 70.625 33.25 1 30.12 146 GLN A O 1
ATOM 1116 N N . LYS A 1 147 ? 36.688 68.688 33.625 1 30.75 147 LYS A N 1
ATOM 1117 C CA . LYS A 1 147 ? 36.781 69.125 35.031 1 30.75 147 LYS A CA 1
ATOM 1118 C C . LYS A 1 147 ? 38.219 69.125 35.5 1 30.75 147 LYS A C 1
ATOM 1120 O O . LYS A 1 147 ? 38.906 68.125 35.375 1 30.75 147 LYS A O 1
ATOM 1125 N N . VAL A 1 148 ? 38.781 70.312 35.812 1 31.84 148 VAL A N 1
ATOM 1126 C CA . VAL A 1 148 ? 40.031 70.938 36.219 1 31.84 148 VAL A CA 1
ATOM 1127 C C . VAL A 1 148 ? 40.531 70.375 37.531 1 31.84 148 VAL A C 1
ATOM 1129 O O . VAL A 1 148 ? 39.719 70.062 38.438 1 31.84 148 VAL A O 1
ATOM 1132 N N . PHE A 1 149 ? 41.844 69.938 37.812 1 36.62 149 PHE A N 1
ATOM 1133 C CA . PHE A 1 149 ? 42.781 69.312 38.688 1 36.62 149 PHE A CA 1
ATOM 1134 C C . PHE A 1 149 ? 42.844 69.938 40.062 1 36.62 149 PHE A C 1
ATOM 1136 O O . PHE A 1 149 ? 43.469 69.438 40.969 1 36.62 149 PHE A O 1
ATOM 1143 N N . ALA A 1 150 ? 41.812 70.625 40.688 1 27.3 150 ALA A N 1
ATOM 1144 C CA . ALA A 1 150 ? 42.438 71.188 41.875 1 27.3 150 ALA A CA 1
ATOM 1145 C C . ALA A 1 150 ? 42.656 70.125 42.938 1 27.3 150 ALA A C 1
ATOM 1147 O O . ALA A 1 150 ? 41.875 69.188 43.094 1 27.3 150 ALA A O 1
ATOM 1148 N N . MET B 1 1 ? -27.922 -10.078 -12.734 1 27.41 1 MET B N 1
ATOM 1149 C CA . MET B 1 1 ? -27.797 -9.328 -11.484 1 27.41 1 MET B CA 1
ATOM 1150 C C . MET B 1 1 ? -27.312 -7.902 -11.75 1 27.41 1 MET B C 1
ATOM 1152 O O . MET B 1 1 ? -26.391 -7.688 -12.523 1 27.41 1 MET B O 1
ATOM 1156 N N . GLU B 1 2 ? -28.125 -6.816 -11.641 1 32.44 2 GLU B N 1
ATOM 1157 C CA . GLU B 1 2 ? -27.859 -5.398 -11.852 1 32.44 2 GLU B CA 1
ATOM 1158 C C . GLU B 1 2 ? -26.562 -4.969 -11.18 1 32.44 2 GLU B C 1
ATOM 1160 O O . GLU B 1 2 ? -26.203 -5.496 -10.133 1 32.44 2 GLU B O 1
ATOM 1165 N N . ALA B 1 3 ? -25.609 -4.531 -11.891 1 40.78 3 ALA B N 1
ATOM 1166 C CA . ALA B 1 3 ? -24.391 -3.959 -11.336 1 40.78 3 ALA B CA 1
ATOM 1167 C C . ALA B 1 3 ? -24.688 -3.141 -10.078 1 40.78 3 ALA B C 1
ATOM 1169 O O . ALA B 1 3 ? -25.625 -2.35 -10.055 1 40.78 3 ALA B O 1
ATOM 1170 N N . LEU B 1 4 ? -24.734 -3.67 -8.945 1 46.16 4 LEU B N 1
ATOM 1171 C CA . LEU B 1 4 ? -24.969 -2.896 -7.727 1 46.16 4 LEU B CA 1
ATOM 1172 C C . LEU B 1 4 ? -24.375 -1.498 -7.852 1 46.16 4 LEU B C 1
ATOM 1174 O O . LEU B 1 4 ? -23.203 -1.345 -8.188 1 46.16 4 LEU B O 1
ATOM 1178 N N . PRO B 1 5 ? -25.141 -0.473 -8.156 1 52.34 5 PRO B N 1
ATOM 1179 C CA . PRO B 1 5 ? -24.719 0.932 -8.172 1 52.34 5 PRO B CA 1
ATOM 1180 C C . PRO B 1 5 ? -23.609 1.229 -7.172 1 52.34 5 PRO B C 1
ATOM 1182 O O . PRO B 1 5 ? -23.547 0.607 -6.109 1 52.34 5 PRO B O 1
ATOM 1185 N N . ALA B 1 6 ? -22.469 1.596 -7.684 1 61.38 6 ALA B N 1
ATOM 1186 C CA . ALA B 1 6 ? -21.344 1.977 -6.816 1 61.38 6 ALA B CA 1
ATOM 1187 C C . ALA B 1 6 ? -21.828 2.861 -5.668 1 61.38 6 ALA B C 1
ATOM 1189 O O . ALA B 1 6 ? -22.406 3.926 -5.895 1 61.38 6 ALA B O 1
ATOM 1190 N N . CYS B 1 7 ? -22.219 2.416 -4.531 1 79.94 7 CYS B N 1
ATOM 1191 C CA . CYS B 1 7 ? -22.484 3.146 -3.301 1 79.94 7 CYS B CA 1
ATOM 1192 C C . CYS B 1 7 ? -21.328 4.062 -2.934 1 79.94 7 CYS B C 1
ATOM 1194 O O . CYS B 1 7 ? -20.172 3.717 -3.16 1 79.94 7 CYS B O 1
ATOM 1196 N N . LEU B 1 8 ? -21.734 5.363 -2.773 1 92.31 8 LEU B N 1
ATOM 1197 C CA . LEU B 1 8 ? -20.75 6.363 -2.367 1 92.31 8 LEU B CA 1
ATOM 1198 C C . LEU B 1 8 ? -20.75 6.543 -0.852 1 92.31 8 LEU B C 1
ATOM 1200 O O . LEU B 1 8 ? -21.812 6.59 -0.227 1 92.31 8 LEU B O 1
ATOM 1204 N N . LEU B 1 9 ? -19.562 6.547 -0.284 1 96 9 LEU B N 1
ATOM 1205 C CA . LEU B 1 9 ? -19.422 6.77 1.15 1 96 9 LEU B CA 1
ATOM 1206 C C . LEU B 1 9 ? -19.938 8.156 1.54 1 96 9 LEU B C 1
ATOM 1208 O O . LEU B 1 9 ? -20.422 8.352 2.66 1 96 9 LEU B O 1
ATOM 1212 N N . ARG B 1 10 ? -19.859 9.055 0.643 1 94.12 10 ARG B N 1
ATOM 1213 C CA . ARG B 1 10 ? -20.328 10.414 0.9 1 94.12 10 ARG B CA 1
ATOM 1214 C C . ARG B 1 10 ? -21.797 10.422 1.315 1 94.12 10 ARG B C 1
ATOM 1216 O O . ARG B 1 10 ? -22.25 11.344 1.991 1 94.12 10 ARG B O 1
ATOM 1223 N N . ASP B 1 11 ? -22.562 9.453 0.875 1 93.56 11 ASP B N 1
ATOM 1224 C CA . ASP B 1 11 ? -23.984 9.359 1.181 1 93.56 11 ASP B CA 1
ATOM 1225 C C . ASP B 1 11 ? -24.219 9.203 2.682 1 93.56 11 ASP B C 1
ATOM 1227 O O . ASP B 1 11 ? -25.297 9.492 3.182 1 93.56 11 ASP B O 1
ATOM 1231 N N . VAL B 1 12 ? -23.188 8.789 3.359 1 92.94 12 VAL B N 1
ATOM 1232 C CA . VAL B 1 12 ? -23.344 8.578 4.797 1 92.94 12 VAL B CA 1
ATOM 1233 C C . VAL B 1 12 ? -22.469 9.57 5.562 1 92.94 12 VAL B C 1
ATOM 1235 O O . VAL B 1 12 ? -22.125 9.336 6.723 1 92.94 12 VAL B O 1
ATOM 1238 N N . TYR B 1 13 ? -22.109 10.555 4.957 1 93 13 TYR B N 1
ATOM 1239 C CA . TYR B 1 13 ? -21.172 11.547 5.492 1 93 13 TYR B CA 1
ATOM 1240 C C . TYR B 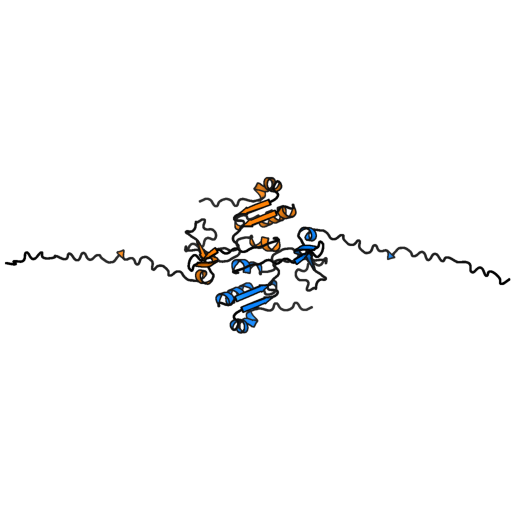1 13 ? -21.688 12.117 6.809 1 93 13 TYR B C 1
ATOM 1242 O O . TYR B 1 13 ? -20.953 12.18 7.797 1 93 13 TYR B O 1
ATOM 1250 N N . GLN B 1 14 ? -22.953 12.516 6.902 1 92.81 14 GLN B N 1
ATOM 1251 C CA . GLN B 1 14 ? -23.531 13.148 8.086 1 92.81 14 GLN B CA 1
ATOM 1252 C C . GLN B 1 14 ? -23.516 12.195 9.273 1 92.81 14 GLN B C 1
ATOM 1254 O O . GLN B 1 14 ? -23.203 12.594 10.398 1 92.81 14 GLN B O 1
ATOM 1259 N N . GLN B 1 15 ? -23.859 11.016 8.945 1 94.12 15 GLN B N 1
ATOM 1260 C CA . GLN B 1 15 ? -23.828 10.008 10 1 94.12 15 GLN B CA 1
ATOM 1261 C C . GLN B 1 15 ? -22.406 9.773 10.484 1 94.12 15 GLN B C 1
ATOM 1263 O O . GLN B 1 15 ? -22.172 9.602 11.68 1 94.12 15 GLN B O 1
ATOM 1268 N N . ALA B 1 16 ? -21.484 9.766 9.594 1 94.88 16 ALA B N 1
ATOM 1269 C CA . ALA B 1 16 ? -20.078 9.523 9.906 1 94.88 16 ALA B CA 1
ATOM 1270 C C . ALA B 1 16 ? -19.5 10.641 10.781 1 94.88 16 ALA B C 1
ATOM 1272 O O . ALA B 1 16 ? -18.672 10.383 11.656 1 94.88 16 ALA B O 1
ATOM 1273 N N . LEU B 1 17 ? -20 11.828 10.57 1 93.75 17 LEU B N 1
ATOM 1274 C CA . LEU B 1 17 ? -19.516 12.977 11.328 1 93.75 17 LEU B CA 1
ATOM 1275 C C . LEU B 1 17 ? -19.812 12.812 12.812 1 93.75 17 LEU B C 1
ATOM 1277 O O . LEU B 1 17 ? -19.078 13.312 13.664 1 93.75 17 LEU B O 1
ATOM 1281 N N . GLY B 1 18 ? -20.797 12.047 13.117 1 94.62 18 GLY B N 1
ATOM 1282 C CA . GLY B 1 18 ? -21.203 11.844 14.5 1 94.62 18 GLY B CA 1
ATOM 1283 C C . GLY B 1 18 ? -20.438 10.719 15.188 1 94.62 18 GLY B C 1
ATOM 1284 O O . GLY B 1 18 ? -20.672 10.43 16.359 1 94.62 18 GLY B O 1
ATOM 1285 N N . SER B 1 19 ? -19.531 10.117 14.539 1 96 19 SER B N 1
ATOM 1286 C CA . SER B 1 19 ? -18.781 8.984 15.07 1 96 19 SER B CA 1
ATOM 1287 C C . SER B 1 19 ? -17.328 9.352 15.305 1 96 19 SER B C 1
ATOM 1289 O O . SER B 1 19 ? -16.766 10.203 14.594 1 96 19 SER B O 1
ATOM 1291 N N . ALA B 1 20 ? -16.766 8.695 16.281 1 96.88 20 ALA B N 1
ATOM 1292 C CA . ALA B 1 20 ? -15.352 8.898 16.547 1 96.88 20 ALA B CA 1
ATOM 1293 C C . ALA B 1 20 ? -14.492 7.93 15.734 1 96.88 20 ALA B C 1
ATOM 1295 O O . ALA B 1 20 ? -13.375 8.258 15.344 1 96.88 20 ALA B O 1
ATOM 1296 N N . VAL B 1 21 ? -15.039 6.773 15.539 1 97.94 21 VAL B N 1
ATOM 1297 C CA . VAL B 1 21 ? -14.359 5.727 14.789 1 97.94 21 VAL B CA 1
ATOM 1298 C C . VAL B 1 21 ? -15.242 5.242 13.648 1 97.94 21 VAL B C 1
ATOM 1300 O O . VAL B 1 21 ? -16.438 4.965 13.852 1 97.94 21 VAL B O 1
ATOM 1303 N N . ILE B 1 22 ? -14.711 5.199 12.445 1 98 22 ILE B N 1
ATOM 1304 C CA . ILE B 1 22 ? -15.414 4.758 11.25 1 98 22 ILE B CA 1
ATOM 1305 C C . ILE B 1 22 ? -14.734 3.514 10.68 1 98 22 ILE B C 1
ATOM 1307 O O . ILE B 1 22 ? -13.531 3.529 10.406 1 98 22 ILE B O 1
ATOM 1311 N N . GLY B 1 23 ? -15.461 2.42 10.57 1 98.12 23 GLY B N 1
ATOM 1312 C CA . GLY B 1 23 ? -15 1.217 9.898 1 98.12 23 GLY B CA 1
ATOM 1313 C C . GLY B 1 23 ? -15.562 1.057 8.5 1 98.12 23 GLY B C 1
ATOM 1314 O O . GLY B 1 23 ? -16.766 1.247 8.281 1 98.12 23 GLY B O 1
ATOM 1315 N N . ILE B 1 24 ? -14.727 0.826 7.562 1 97 24 ILE B N 1
ATOM 1316 C CA . ILE B 1 24 ? -15.141 0.581 6.184 1 97 24 ILE B CA 1
ATOM 1317 C C . ILE B 1 24 ? -14.672 -0.806 5.746 1 97 24 ILE B C 1
ATOM 1319 O O . ILE B 1 24 ? -13.469 -1.083 5.711 1 97 24 ILE B O 1
ATOM 1323 N N . ASP B 1 25 ? -15.555 -1.633 5.414 1 96.06 25 ASP B N 1
ATOM 1324 C CA . ASP B 1 25 ? -15.258 -2.965 4.898 1 96.06 25 ASP B CA 1
ATOM 1325 C C . ASP B 1 25 ? -15.359 -3.002 3.377 1 96.06 25 ASP B C 1
ATOM 1327 O O . ASP B 1 25 ? -16.156 -2.264 2.785 1 96.06 25 ASP B O 1
ATOM 1331 N N . GLU B 1 26 ? -14.508 -3.822 2.723 1 94.19 26 GLU B N 1
ATOM 1332 C CA . GLU B 1 26 ? -14.477 -3.957 1.269 1 94.19 26 GLU B CA 1
ATOM 1333 C C . GLU B 1 26 ? -14.273 -2.602 0.594 1 94.19 26 GLU B C 1
ATOM 1335 O O . GLU B 1 26 ? -15.008 -2.254 -0.337 1 94.19 26 GLU B O 1
ATOM 1340 N N . GLY B 1 27 ? -13.328 -1.885 1.137 1 95.88 27 GLY B N 1
ATOM 1341 C CA . GLY B 1 27 ? -13.07 -0.52 0.709 1 95.88 27 GLY B CA 1
ATOM 1342 C C . GLY B 1 27 ? -12.812 -0.4 -0.781 1 95.88 27 GLY B C 1
ATOM 1343 O O . GLY B 1 27 ? -13.008 0.667 -1.366 1 95.88 27 GLY B O 1
ATOM 1344 N N . GLN B 1 28 ? -12.375 -1.546 -1.432 1 93.5 28 GLN B N 1
ATOM 1345 C CA . GLN B 1 28 ? -12.031 -1.49 -2.848 1 93.5 28 GLN B CA 1
ATOM 1346 C C . GLN B 1 28 ? -13.266 -1.221 -3.707 1 93.5 28 GLN B C 1
ATOM 1348 O O . GLN B 1 28 ? -13.141 -0.845 -4.875 1 93.5 28 GLN B O 1
ATOM 1353 N N . PHE B 1 29 ? -14.406 -1.28 -3.127 1 92.44 29 PHE B N 1
ATOM 1354 C CA . PHE B 1 29 ? -15.617 -1.144 -3.924 1 92.44 29 PHE B CA 1
ATOM 1355 C C . PHE B 1 29 ? -16.156 0.281 -3.855 1 92.44 29 PHE B C 1
ATOM 1357 O O . PHE B 1 29 ? -17.125 0.621 -4.539 1 92.44 29 PHE B O 1
ATOM 1364 N N . PHE B 1 30 ? -15.617 1.115 -3.127 1 94.44 30 PHE B N 1
ATOM 1365 C CA . PHE B 1 30 ? -16.047 2.504 -3.031 1 94.44 30 PHE B CA 1
ATOM 1366 C C . PHE B 1 30 ? -15.117 3.42 -3.809 1 94.44 30 PHE B C 1
ATOM 1368 O O . PHE B 1 30 ? -13.977 3.645 -3.396 1 94.44 30 PHE B O 1
ATOM 1375 N N . PRO B 1 31 ? -15.586 3.941 -4.879 1 94.44 31 PRO B N 1
ATOM 1376 C CA . PRO B 1 31 ? -14.719 4.785 -5.711 1 94.44 31 PRO B CA 1
ATOM 1377 C C . PRO B 1 31 ? -14.25 6.043 -4.984 1 94.44 31 PRO B C 1
ATOM 1379 O O . PRO B 1 31 ? -13.234 6.637 -5.359 1 94.44 31 PRO B O 1
ATOM 1382 N N . ASP B 1 32 ? -14.969 6.484 -3.936 1 97 32 ASP B N 1
ATOM 1383 C CA . ASP B 1 32 ? -14.625 7.719 -3.232 1 97 32 ASP B CA 1
ATOM 1384 C C . ASP B 1 32 ? -13.961 7.422 -1.891 1 97 32 ASP B C 1
ATOM 1386 O O . ASP B 1 32 ? -13.93 8.281 -1.003 1 97 32 ASP B O 1
ATOM 1390 N N . VAL B 1 33 ? -13.469 6.215 -1.735 1 97.31 33 VAL B N 1
ATOM 1391 C CA . VAL B 1 33 ? -12.969 5.773 -0.44 1 97.31 33 VAL B CA 1
ATOM 1392 C C . VAL B 1 33 ? -11.773 6.637 -0.029 1 97.31 33 VAL B C 1
ATOM 1394 O O . VAL B 1 33 ? -11.633 6.992 1.144 1 97.31 33 VAL B O 1
ATOM 1397 N N . VAL B 1 34 ? -10.945 7.016 -0.897 1 98.06 34 VAL B N 1
ATOM 1398 C CA . VAL B 1 34 ? -9.734 7.766 -0.584 1 98.06 34 VAL B CA 1
ATOM 1399 C C . VAL B 1 34 ? -10.102 9.172 -0.111 1 98.06 34 VAL B C 1
ATOM 1401 O O . VAL B 1 34 ? -9.664 9.609 0.956 1 98.06 34 VAL B O 1
ATOM 1404 N N . GLU B 1 35 ? -10.875 9.797 -0.855 1 97.5 35 GLU B N 1
ATOM 1405 C CA . GLU B 1 35 ? -11.305 11.148 -0.51 1 97.5 35 GLU B CA 1
ATOM 1406 C C . GLU B 1 35 ? -12.086 11.164 0.801 1 97.5 35 GLU B C 1
ATOM 1408 O O . GLU B 1 35 ? -11.859 12.023 1.656 1 97.5 35 GLU B O 1
ATOM 1413 N N . PHE B 1 36 ? -12.961 10.242 0.844 1 97.62 36 PHE B N 1
ATOM 1414 C CA . PHE B 1 36 ? -13.781 10.156 2.045 1 97.62 36 PHE B CA 1
ATOM 1415 C C . PHE B 1 36 ? -12.914 9.945 3.279 1 97.62 36 PHE B C 1
ATOM 1417 O O . PHE B 1 36 ? -13.078 10.633 4.285 1 97.62 36 PHE B O 1
ATOM 1424 N N . CYS B 1 37 ? -11.992 9.031 3.234 1 98.12 37 CYS B N 1
ATOM 1425 C CA . CYS B 1 37 ? -11.133 8.727 4.375 1 98.12 37 CYS B CA 1
ATOM 1426 C C . CYS B 1 37 ? -10.289 9.938 4.754 1 98.12 37 CYS B C 1
ATOM 1428 O O . CYS B 1 37 ? -10.125 10.242 5.938 1 98.12 37 CYS B O 1
ATOM 1430 N N . GLU B 1 38 ? -9.727 10.539 3.775 1 97.62 38 GLU B N 1
ATOM 1431 C CA . GLU B 1 38 ? -8.906 11.727 4.039 1 97.62 38 GLU B CA 1
ATOM 1432 C C . GLU B 1 38 ? -9.727 12.812 4.734 1 97.62 38 GLU B C 1
ATOM 1434 O O . GLU B 1 38 ? -9.266 13.414 5.707 1 97.62 38 GLU B O 1
ATOM 1439 N N . MET B 1 39 ? -10.883 13.047 4.23 1 96.94 39 MET B N 1
ATOM 1440 C CA . MET B 1 39 ? -11.766 14.062 4.797 1 96.94 39 MET B CA 1
ATOM 1441 C C . MET B 1 39 ? -12.086 13.758 6.254 1 96.94 39 MET B C 1
ATOM 1443 O O . MET B 1 39 ? -11.961 14.617 7.121 1 96.94 39 MET B O 1
ATOM 1447 N N . MET B 1 40 ? -12.523 12.594 6.488 1 97.69 40 MET B N 1
ATOM 1448 C CA . MET B 1 40 ? -12.93 12.203 7.832 1 97.69 40 MET B CA 1
ATOM 1449 C C . MET B 1 40 ? -11.734 12.195 8.781 1 97.69 40 MET B C 1
ATOM 1451 O O . MET B 1 40 ? -11.852 12.617 9.938 1 97.69 40 MET B O 1
ATOM 1455 N N . ALA B 1 41 ? -10.578 11.672 8.281 1 97.62 41 ALA B N 1
ATOM 1456 C CA . ALA B 1 41 ? -9.367 11.68 9.109 1 97.62 41 ALA B CA 1
ATOM 1457 C C . ALA B 1 41 ? -8.961 13.102 9.469 1 97.62 41 ALA B C 1
ATOM 1459 O O . ALA B 1 41 ? -8.555 13.375 10.602 1 97.62 41 ALA B O 1
ATOM 1460 N N . ASN B 1 42 ? -9.031 13.953 8.523 1 95.88 42 ASN B N 1
ATOM 1461 C CA . ASN B 1 42 ? -8.703 15.359 8.766 1 95.88 42 ASN B CA 1
ATOM 1462 C C . ASN B 1 42 ? -9.664 15.992 9.773 1 95.88 42 ASN B C 1
ATOM 1464 O O . ASN B 1 42 ? -9.32 16.969 10.438 1 95.88 42 ASN B O 1
ATOM 1468 N N . ALA B 1 43 ? -10.812 15.445 9.867 1 95.44 43 ALA B N 1
ATOM 1469 C CA . ALA B 1 43 ? -11.797 15.922 10.844 1 95.44 43 ALA B CA 1
ATOM 1470 C C . ALA B 1 43 ? -11.539 15.312 12.219 1 95.44 43 ALA B C 1
ATOM 1472 O O . ALA B 1 43 ? -12.32 15.508 13.148 1 95.44 43 ALA B O 1
ATOM 1473 N N . GLY B 1 44 ? -10.445 14.484 12.312 1 95.69 44 GLY B N 1
ATOM 1474 C CA . GLY B 1 44 ? -10.039 13.945 13.602 1 95.69 44 GLY B CA 1
ATOM 1475 C C . GLY B 1 44 ? -10.617 12.578 13.883 1 95.69 44 GLY B C 1
ATOM 1476 O O . GLY B 1 44 ? -10.492 12.062 15 1 95.69 44 GLY B O 1
ATOM 1477 N N . LYS B 1 45 ? -11.281 11.977 12.898 1 97.62 45 LYS B N 1
ATOM 1478 C CA . LYS B 1 45 ? -11.867 10.656 13.094 1 97.62 45 LYS B CA 1
ATOM 1479 C C . LYS B 1 45 ? -10.844 9.555 12.844 1 97.62 45 LYS B C 1
ATOM 1481 O O . LYS B 1 45 ? -9.945 9.711 12.016 1 97.62 45 LYS B O 1
ATOM 1486 N N . THR B 1 46 ? -11 8.508 13.586 1 98 46 THR B N 1
ATOM 1487 C CA . THR B 1 46 ? -10.227 7.301 13.305 1 98 46 THR B CA 1
ATOM 1488 C C . THR B 1 46 ? -10.938 6.438 12.266 1 98 46 THR B C 1
ATOM 1490 O O . THR B 1 46 ? -12.117 6.102 12.422 1 98 46 THR B O 1
ATOM 1493 N N . ILE B 1 47 ? -10.258 6.188 11.203 1 98.06 47 ILE B N 1
ATOM 1494 C CA . ILE B 1 47 ? -10.844 5.387 10.133 1 98.06 47 ILE B CA 1
ATOM 1495 C C . ILE B 1 47 ? -10.062 4.082 9.984 1 98.06 47 ILE B C 1
ATOM 1497 O O . ILE B 1 47 ? -8.828 4.09 9.938 1 98.06 47 ILE B O 1
ATOM 1501 N N . ILE B 1 48 ? -10.742 2.963 9.945 1 98.56 48 ILE B N 1
ATOM 1502 C CA . ILE B 1 48 ? -10.164 1.646 9.695 1 98.56 48 ILE B CA 1
ATOM 1503 C C . ILE B 1 48 ? -10.766 1.049 8.422 1 98.56 48 ILE B C 1
ATOM 1505 O O . ILE B 1 48 ? -11.984 0.878 8.328 1 98.56 48 ILE B O 1
ATOM 1509 N N . VAL B 1 49 ? -9.945 0.795 7.477 1 98.25 49 VAL B N 1
ATOM 1510 C CA . VAL B 1 49 ? -10.406 0.274 6.191 1 98.25 49 VAL B CA 1
ATOM 1511 C C . VAL B 1 49 ? -9.859 -1.138 5.98 1 98.25 49 VAL B C 1
ATOM 1513 O O . VAL B 1 49 ? -8.648 -1.363 6.07 1 98.25 49 VAL B O 1
ATOM 1516 N N . ALA B 1 50 ? -10.742 -2.072 5.848 1 97.75 50 ALA B N 1
ATOM 1517 C CA . ALA B 1 50 ? -10.375 -3.395 5.348 1 97.75 50 ALA B CA 1
ATOM 1518 C C . ALA B 1 50 ? -10.664 -3.514 3.854 1 97.75 50 ALA B C 1
ATOM 1520 O O . ALA B 1 50 ? -11.742 -3.131 3.391 1 97.75 50 ALA B O 1
ATOM 1521 N N . ALA B 1 51 ? -9.703 -3.93 3.139 1 95.75 51 ALA B N 1
ATOM 1522 C CA . ALA B 1 51 ? -9.859 -4.023 1.689 1 95.75 51 ALA B CA 1
ATOM 1523 C C . ALA B 1 51 ? -8.914 -5.066 1.102 1 95.75 51 ALA B C 1
ATOM 1525 O O . ALA B 1 51 ? -7.922 -5.441 1.73 1 95.75 51 ALA B O 1
ATOM 1526 N N . LEU B 1 52 ? -9.211 -5.504 -0.109 1 93.75 52 LEU B N 1
ATOM 1527 C CA . LEU B 1 52 ? -8.266 -6.277 -0.905 1 93.75 52 LEU B CA 1
ATOM 1528 C C . LEU B 1 52 ? -7.262 -5.367 -1.601 1 93.75 52 LEU B C 1
ATOM 1530 O O . LEU B 1 52 ? -7.641 -4.348 -2.184 1 93.75 52 LEU B O 1
ATOM 1534 N N . ASP B 1 53 ? -6.031 -5.691 -1.443 1 94.19 53 ASP B N 1
ATOM 1535 C CA . ASP B 1 53 ? -5.008 -4.859 -2.068 1 94.19 53 ASP B CA 1
ATOM 1536 C C . ASP B 1 53 ? -4.922 -5.125 -3.568 1 94.19 53 ASP B C 1
ATOM 1538 O O . ASP B 1 53 ? -4.664 -4.211 -4.355 1 94.19 53 ASP B O 1
ATOM 1542 N N . GLY B 1 54 ? -5.121 -6.332 -3.975 1 93.69 54 GLY B N 1
ATOM 1543 C CA . GLY B 1 54 ? -4.984 -6.668 -5.383 1 93.69 54 GLY B CA 1
ATOM 1544 C C . GLY B 1 54 ? -6.148 -7.477 -5.922 1 93.69 54 GLY B C 1
ATOM 1545 O O . GLY B 1 54 ? -6.891 -8.094 -5.152 1 93.69 54 GLY B O 1
ATOM 1546 N N . THR B 1 55 ? -6.238 -7.438 -7.223 1 93.5 55 THR B N 1
ATOM 1547 C CA . THR B 1 55 ? -7.16 -8.312 -7.938 1 93.5 55 THR B CA 1
ATOM 1548 C C . THR B 1 55 ? -6.574 -9.719 -8.078 1 93.5 55 THR B C 1
ATOM 1550 O O . THR B 1 55 ? -5.461 -9.977 -7.621 1 93.5 55 THR B O 1
ATOM 1553 N N . PHE B 1 56 ? -7.371 -10.57 -8.727 1 91 56 PHE B N 1
ATOM 1554 C CA . PHE B 1 56 ? -6.883 -11.922 -8.953 1 91 56 PHE B CA 1
ATOM 1555 C C . PHE B 1 56 ? -5.676 -11.914 -9.883 1 91 56 PHE B C 1
ATOM 1557 O O . PHE B 1 56 ? -4.91 -12.883 -9.922 1 91 56 PHE B O 1
ATOM 1564 N N . GLN B 1 57 ? -5.484 -10.828 -10.617 1 93.31 57 GLN B N 1
ATOM 1565 C CA . GLN B 1 57 ? -4.32 -10.68 -11.484 1 93.31 57 GLN B CA 1
ATOM 1566 C C . GLN B 1 57 ? -3.148 -10.055 -10.734 1 93.31 57 GLN B C 1
ATOM 1568 O O . GLN B 1 57 ? -2.125 -9.727 -11.336 1 93.31 57 GLN B O 1
ATOM 1573 N N . ARG B 1 58 ? -3.371 -9.781 -9.422 1 94.56 58 ARG B N 1
ATOM 1574 C CA . ARG B 1 58 ? -2.355 -9.227 -8.539 1 94.56 58 ARG B CA 1
ATOM 1575 C C . ARG B 1 58 ? -1.959 -7.82 -8.969 1 94.56 58 ARG B C 1
ATOM 1577 O O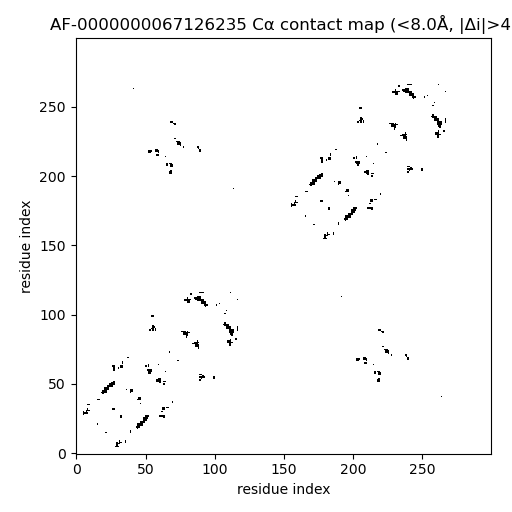 . ARG B 1 58 ? -0.776 -7.473 -8.961 1 94.56 58 ARG B O 1
ATOM 1584 N N . LYS B 1 59 ? -2.969 -7.121 -9.461 1 95.06 59 LYS B N 1
ATOM 1585 C CA . LYS B 1 59 ? -2.877 -5.691 -9.734 1 95.06 59 LYS B CA 1
ATOM 1586 C C . LYS B 1 59 ? -3.641 -4.883 -8.688 1 95.06 59 LYS B C 1
ATOM 1588 O O . LYS B 1 59 ? -4.547 -5.402 -8.031 1 95.06 59 LYS B O 1
ATOM 1593 N N . ALA B 1 60 ? -3.236 -3.662 -8.57 1 93.75 60 ALA B N 1
ATOM 1594 C CA . ALA B 1 60 ? -3.914 -2.797 -7.605 1 93.75 60 ALA B CA 1
ATOM 1595 C C . ALA B 1 60 ? -5.426 -2.811 -7.824 1 93.75 60 ALA B C 1
ATOM 1597 O O . ALA B 1 60 ? -5.895 -2.725 -8.961 1 93.75 60 ALA B O 1
ATOM 1598 N N . PHE B 1 61 ? -6.152 -2.939 -6.789 1 92.5 61 PHE B N 1
ATOM 1599 C CA . PHE B 1 61 ? -7.609 -2.91 -6.859 1 92.5 61 PHE B CA 1
ATOM 1600 C C . PHE B 1 61 ? -8.125 -1.478 -6.812 1 92.5 61 PHE B C 1
ATOM 1602 O O . PHE B 1 61 ? -8.234 -0.885 -5.738 1 92.5 61 PHE B O 1
ATOM 1609 N N . GLY B 1 62 ? -8.43 -0.943 -8.016 1 90.25 62 GLY B N 1
ATOM 1610 C CA . GLY B 1 62 ? -8.922 0.424 -8.031 1 90.25 62 GLY B CA 1
ATOM 1611 C C . GLY B 1 62 ? -7.945 1.42 -7.438 1 90.25 62 GLY B C 1
ATOM 1612 O O . GLY B 1 62 ? -6.773 1.456 -7.824 1 90.25 62 GLY B O 1
ATOM 1613 N N . SER B 1 63 ? -8.555 2.213 -6.5 1 93.38 63 SER B N 1
ATOM 1614 C CA . SER B 1 63 ? -7.727 3.279 -5.941 1 93.38 63 SER B CA 1
ATOM 1615 C C . SER B 1 63 ? -7.359 2.992 -4.488 1 93.38 63 SER B C 1
ATOM 1617 O O . SER B 1 63 ? -6.859 3.871 -3.785 1 93.38 63 SER B O 1
ATOM 1619 N N . ILE B 1 64 ? -7.527 1.807 -4.082 1 95.81 64 ILE B N 1
ATOM 1620 C CA . ILE B 1 64 ? -7.422 1.499 -2.66 1 95.81 64 ILE B CA 1
ATOM 1621 C C . ILE B 1 64 ? -5.992 1.752 -2.184 1 95.81 64 ILE B C 1
ATOM 1623 O O . ILE B 1 64 ? -5.781 2.193 -1.051 1 95.81 64 ILE B O 1
ATOM 1627 N N . LEU B 1 65 ? -5.031 1.519 -3.016 1 97.25 65 LEU B N 1
ATOM 1628 C CA . LEU B 1 65 ? -3.639 1.644 -2.605 1 97.25 65 LEU B CA 1
ATOM 1629 C C . LEU B 1 65 ? -3.262 3.107 -2.4 1 97.25 65 LEU B C 1
ATOM 1631 O O . LEU B 1 65 ? -2.248 3.406 -1.765 1 97.25 65 LEU B O 1
ATOM 1635 N N . ASN B 1 66 ? -4.059 3.949 -2.922 1 97.38 66 ASN B N 1
ATOM 1636 C CA . ASN B 1 66 ? -3.797 5.371 -2.717 1 97.38 66 ASN B CA 1
ATOM 1637 C C . ASN B 1 66 ? -4.023 5.781 -1.265 1 97.38 66 ASN B C 1
ATOM 1639 O O . ASN B 1 66 ? -3.67 6.891 -0.866 1 97.38 66 ASN B O 1
ATOM 1643 N N . LEU B 1 67 ? -4.531 4.918 -0.505 1 98 67 LEU B N 1
ATOM 1644 C CA . LEU B 1 67 ? -4.684 5.16 0.925 1 98 67 LEU B CA 1
ATOM 1645 C C . LEU B 1 67 ? -3.359 4.965 1.655 1 98 67 LEU B C 1
ATOM 1647 O O . LEU B 1 67 ? -3.18 5.465 2.768 1 98 67 LEU B O 1
ATOM 1651 N N . VAL B 1 68 ? -2.477 4.227 1.077 1 98 68 VAL B N 1
ATOM 1652 C CA . VAL B 1 68 ? -1.262 3.799 1.764 1 98 68 VAL B CA 1
ATOM 1653 C C . VAL B 1 68 ? -0.445 5.02 2.178 1 98 68 VAL B C 1
ATOM 1655 O O . VAL B 1 68 ? -0.069 5.156 3.346 1 98 68 VAL B O 1
ATOM 1658 N N . PRO B 1 69 ? -0.258 6.02 1.302 1 97.44 69 PRO B N 1
ATOM 1659 C CA . PRO B 1 69 ? 0.507 7.195 1.721 1 97.44 69 PRO B CA 1
ATOM 1660 C C . PRO B 1 69 ? -0.236 8.047 2.746 1 97.44 69 PRO B C 1
ATOM 1662 O O . PRO B 1 69 ? 0.387 8.82 3.484 1 97.44 69 PRO B O 1
ATOM 1665 N N . LEU B 1 70 ? -1.527 7.938 2.801 1 97.88 70 LEU B N 1
ATOM 1666 C CA . LEU B 1 70 ? -2.346 8.766 3.68 1 97.88 70 LEU B CA 1
ATOM 1667 C C . LEU B 1 70 ? -2.52 8.102 5.043 1 97.88 70 LEU B C 1
ATOM 1669 O O . LEU B 1 70 ? -2.762 8.789 6.043 1 97.88 70 LEU B O 1
ATOM 1673 N N . ALA B 1 71 ? -2.408 6.824 5.031 1 98.12 71 ALA B N 1
ATOM 1674 C CA . ALA B 1 71 ? -2.686 6.047 6.234 1 98.12 71 ALA B CA 1
ATOM 1675 C C . ALA B 1 71 ? -1.538 6.156 7.234 1 98.12 71 ALA B C 1
ATOM 1677 O O . ALA B 1 71 ? -0.368 6.195 6.848 1 98.12 71 ALA B O 1
ATOM 1678 N N . GLU B 1 72 ? -1.862 6.152 8.477 1 97.19 72 GLU B N 1
ATOM 1679 C CA . GLU B 1 72 ? -0.861 6.148 9.539 1 97.19 72 GLU B CA 1
ATOM 1680 C C . GLU B 1 72 ? -0.321 4.742 9.789 1 97.19 72 GLU B C 1
ATOM 1682 O O . GLU B 1 72 ? 0.804 4.578 10.258 1 97.19 72 GLU B O 1
ATOM 1687 N N . SER B 1 73 ? -1.137 3.826 9.492 1 96.88 73 SER B N 1
ATOM 1688 C CA . SER B 1 73 ? -0.751 2.426 9.641 1 96.88 73 SER B CA 1
ATOM 1689 C C . SER B 1 73 ? -1.316 1.577 8.508 1 96.88 73 SER B C 1
ATOM 1691 O O . SER B 1 73 ? -2.422 1.833 8.023 1 96.88 73 SER B O 1
ATOM 1693 N N . VAL B 1 74 ? -0.505 0.578 8.117 1 97.38 74 VAL B N 1
ATOM 1694 C CA . VAL B 1 74 ? -0.899 -0.389 7.102 1 97.38 74 VAL B CA 1
ATOM 1695 C C . VAL B 1 74 ? -0.475 -1.793 7.527 1 97.38 74 VAL B C 1
ATOM 1697 O O . VAL B 1 74 ? 0.673 -2.008 7.926 1 97.38 74 VAL B O 1
ATOM 1700 N N . VAL B 1 75 ? -1.424 -2.717 7.453 1 96.88 75 VAL B N 1
ATOM 1701 C CA . VAL B 1 75 ? -1.144 -4.109 7.789 1 96.88 75 VAL B CA 1
ATOM 1702 C C . VAL B 1 75 ? -1.66 -5.02 6.68 1 96.88 75 VAL B C 1
ATOM 1704 O O . VAL B 1 75 ? -2.83 -4.945 6.297 1 96.88 75 VAL B O 1
ATOM 1707 N N . LYS B 1 76 ? -0.75 -5.797 6.141 1 96.5 76 LYS B N 1
ATOM 1708 C CA . LYS B 1 76 ? -1.18 -6.809 5.184 1 96.5 76 LYS B CA 1
ATOM 1709 C C . LYS B 1 76 ? -1.431 -8.148 5.871 1 96.5 76 LYS B C 1
ATOM 1711 O O . LYS B 1 76 ? -0.507 -8.75 6.426 1 96.5 76 LYS B O 1
ATOM 1716 N N . LEU B 1 77 ? -2.578 -8.555 5.852 1 95.19 77 LEU B N 1
ATOM 1717 C CA . LEU B 1 77 ? -2.951 -9.82 6.469 1 95.19 77 LEU B CA 1
ATOM 1718 C C . LEU B 1 77 ? -2.848 -10.969 5.461 1 95.19 77 LEU B C 1
ATOM 1720 O O . LEU B 1 77 ? -3.076 -10.766 4.266 1 95.19 77 LEU B O 1
ATOM 1724 N N . ASN B 1 78 ? -2.459 -12.055 5.883 1 93.75 78 ASN B N 1
ATOM 1725 C CA . ASN B 1 78 ? -2.371 -13.25 5.047 1 93.75 78 ASN B CA 1
ATOM 1726 C C . ASN B 1 78 ? -3.436 -14.273 5.414 1 93.75 78 ASN B C 1
ATOM 1728 O O . ASN B 1 78 ? -3.973 -14.25 6.523 1 93.75 78 ASN B O 1
ATOM 1732 N N . ALA B 1 79 ? -3.736 -15.055 4.48 1 94.88 79 ALA B N 1
ATOM 1733 C CA . ALA B 1 79 ? -4.605 -16.219 4.676 1 94.88 79 ALA B CA 1
ATOM 1734 C C . ALA B 1 79 ? -3.809 -17.516 4.621 1 94.88 79 ALA B C 1
ATOM 1736 O O . ALA B 1 79 ? -2.584 -17.5 4.758 1 94.88 79 ALA B O 1
ATOM 1737 N N . VAL B 1 80 ? -4.574 -18.578 4.758 1 96.38 80 VAL B N 1
ATOM 1738 C CA . VAL B 1 80 ? -3.984 -19.906 4.57 1 96.38 80 VAL B CA 1
ATOM 1739 C C . VAL B 1 80 ? -4.195 -20.359 3.129 1 96.38 80 VAL B C 1
ATOM 1741 O O . VAL B 1 80 ? -5.297 -20.25 2.588 1 96.38 80 VAL B O 1
ATOM 1744 N N . CYS B 1 81 ? -3.115 -20.828 2.559 1 96.75 81 CYS B N 1
ATOM 1745 C CA . CYS B 1 81 ? -3.203 -21.328 1.189 1 96.75 81 CYS B CA 1
ATOM 1746 C C . CYS B 1 81 ? -4.172 -22.5 1.097 1 96.75 81 CYS B C 1
ATOM 1748 O O . CYS B 1 81 ? -4.023 -23.484 1.813 1 96.75 81 CYS B O 1
ATOM 1750 N N . MET B 1 82 ? -5.023 -22.391 0.229 1 95.06 82 MET B N 1
ATOM 1751 C CA . MET B 1 82 ? -6.074 -23.391 0.103 1 95.06 82 MET B CA 1
ATOM 1752 C C . MET B 1 82 ? -5.594 -24.578 -0.723 1 95.06 82 MET B C 1
ATOM 1754 O O . MET B 1 82 ? -6.301 -25.578 -0.846 1 95.06 82 MET B O 1
ATOM 1758 N N . GLU B 1 83 ? -4.398 -24.562 -1.255 1 93.81 83 GLU B N 1
ATOM 1759 C CA . GLU B 1 83 ? -3.85 -25.656 -2.055 1 93.81 83 GLU B CA 1
ATOM 1760 C C . GLU B 1 83 ? -2.748 -26.391 -1.3 1 93.81 83 GLU B C 1
ATOM 1762 O O . GLU B 1 83 ? -2.729 -27.625 -1.27 1 93.81 83 GLU B O 1
ATOM 1767 N N . CYS B 1 84 ? -1.91 -25.688 -0.656 1 96.69 84 CYS B N 1
ATOM 1768 C CA . CYS B 1 84 ? -0.789 -26.359 -0.011 1 96.69 84 CYS B CA 1
ATOM 1769 C C . CYS B 1 84 ? -0.786 -26.094 1.49 1 96.69 84 CYS B C 1
ATOM 1771 O O . CYS B 1 84 ? 0.08 -26.594 2.211 1 96.69 84 CYS B O 1
ATOM 1773 N N . TYR B 1 85 ? -1.564 -25.156 2.037 1 96.5 85 TYR B N 1
ATOM 1774 C CA . TYR B 1 85 ? -1.827 -24.938 3.455 1 96.5 85 TYR B CA 1
ATOM 1775 C C . TYR B 1 85 ? -0.754 -24.047 4.074 1 96.5 85 TYR B C 1
ATOM 1777 O O . TYR B 1 85 ? -0.723 -23.859 5.293 1 96.5 85 TYR B O 1
ATOM 1785 N N . ARG B 1 86 ? 0.165 -23.531 3.307 1 95.94 86 ARG B N 1
ATOM 1786 C CA . ARG B 1 86 ? 1.108 -22.516 3.764 1 95.94 86 ARG B CA 1
ATOM 1787 C C . ARG B 1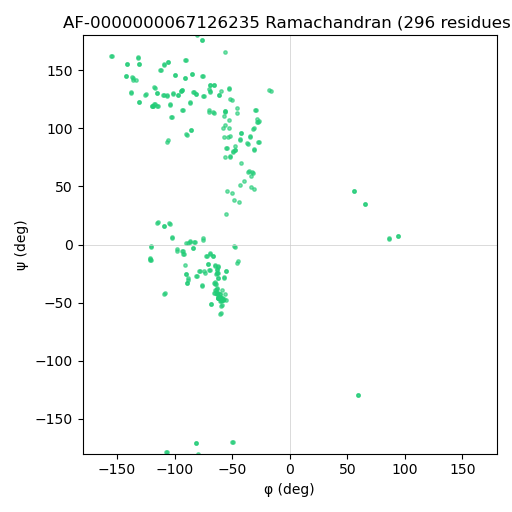 86 ? 0.474 -21.125 3.744 1 95.94 86 ARG B C 1
ATOM 1789 O O . ARG B 1 86 ? -0.74 -21 3.572 1 95.94 86 ARG B O 1
ATOM 1796 N N . GLU B 1 87 ? 1.321 -20.078 3.969 1 96.06 87 GLU B N 1
ATOM 1797 C CA . GLU B 1 87 ? 0.806 -18.719 3.986 1 96.06 87 GLU B CA 1
ATOM 1798 C C . GLU B 1 87 ? 0.368 -18.266 2.594 1 96.06 87 GLU B C 1
ATOM 1800 O O . GLU B 1 87 ? 1.101 -18.453 1.619 1 96.06 87 GLU B O 1
ATOM 1805 N N . ALA B 1 88 ? -0.809 -17.719 2.518 1 97.44 88 ALA B N 1
ATOM 1806 C CA . ALA B 1 88 ? -1.388 -17.266 1.256 1 97.44 88 ALA B CA 1
ATOM 1807 C C . ALA B 1 88 ? -1.447 -15.734 1.195 1 97.44 88 ALA B C 1
ATOM 1809 O O . ALA B 1 88 ? -1.971 -15.094 2.107 1 97.44 88 ALA B O 1
ATOM 1810 N N . SER B 1 89 ? -0.93 -15.227 0.115 1 96.12 89 SER B N 1
ATOM 1811 C CA . SER B 1 89 ? -0.927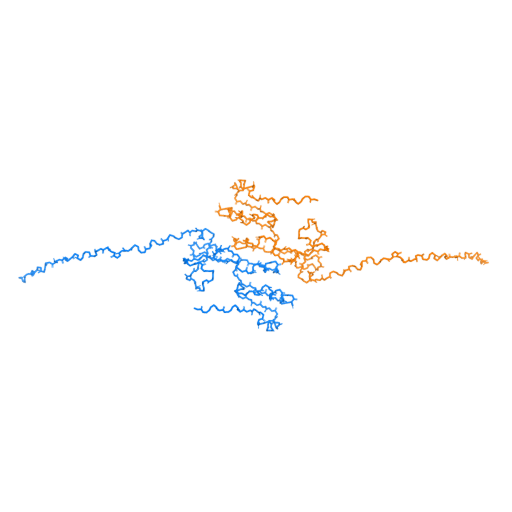 -13.773 -0.024 1 96.12 89 SER B CA 1
ATOM 1812 C C . SER B 1 89 ? -1.696 -13.336 -1.267 1 96.12 89 SER B C 1
ATOM 1814 O O . SER B 1 89 ? -1.838 -12.141 -1.525 1 96.12 89 SER B O 1
ATOM 1816 N N . TYR B 1 90 ? -2.221 -14.344 -2.057 1 95.75 90 TYR B N 1
ATOM 1817 C CA . TYR B 1 90 ? -2.836 -14 -3.334 1 95.75 90 TYR B CA 1
ATOM 1818 C C . TYR B 1 90 ? -4.207 -14.656 -3.469 1 95.75 90 TYR B C 1
ATOM 1820 O O . TYR B 1 90 ? -4.496 -15.648 -2.801 1 95.75 90 TYR B O 1
ATOM 1828 N N . THR B 1 91 ? -5.004 -14.055 -4.266 1 92.88 91 THR B N 1
ATOM 1829 C CA . THR B 1 91 ? -6.297 -14.617 -4.645 1 92.88 91 THR B CA 1
ATOM 1830 C C . THR B 1 91 ? -6.246 -15.188 -6.059 1 92.88 91 THR B C 1
ATOM 1832 O O . THR B 1 91 ? -5.914 -14.469 -7.008 1 92.88 91 THR B O 1
ATOM 1835 N N . LYS B 1 92 ? -6.496 -16.375 -6.16 1 92.56 92 LYS B N 1
ATOM 1836 C CA . LYS B 1 92 ? -6.496 -17.062 -7.453 1 92.56 92 LYS B CA 1
ATOM 1837 C C . LYS B 1 92 ? -7.914 -17.375 -7.914 1 92.56 92 LYS B C 1
ATOM 1839 O O . LYS B 1 92 ? -8.719 -17.906 -7.145 1 92.56 92 LYS B O 1
ATOM 1844 N N . ARG B 1 93 ? -8.125 -16.969 -9.047 1 87.75 93 ARG B N 1
ATOM 1845 C CA . ARG B 1 93 ? -9.414 -17.266 -9.648 1 87.75 93 ARG B CA 1
ATOM 1846 C C . ARG B 1 93 ? -9.43 -18.656 -10.273 1 87.75 93 ARG B C 1
ATOM 1848 O O . ARG B 1 93 ? -8.492 -19.047 -10.977 1 87.75 93 ARG B O 1
ATOM 1855 N N . LEU B 1 94 ? -10.477 -19.453 -9.961 1 82.94 94 LEU B N 1
ATOM 1856 C CA . LEU B 1 94 ? -10.562 -20.828 -10.414 1 82.94 94 LEU B CA 1
ATOM 1857 C C . LEU B 1 94 ? -11.234 -20.922 -11.781 1 82.94 94 LEU B C 1
ATOM 1859 O O . LEU B 1 94 ? -10.977 -21.844 -12.547 1 82.94 94 LEU B O 1
ATOM 1863 N N . GLY B 1 95 ? -12.125 -20.031 -12.141 1 74.19 95 GLY B N 1
ATOM 1864 C CA . GLY B 1 95 ? -12.836 -20.094 -13.414 1 74.19 95 GLY B CA 1
ATOM 1865 C C . GLY B 1 95 ? -12.125 -19.344 -14.523 1 74.19 95 GLY B C 1
ATOM 1866 O O . GLY B 1 95 ? -11.148 -18.641 -14.281 1 74.19 95 GLY B O 1
ATOM 1867 N N . ALA B 1 96 ? -12.445 -19.688 -15.711 1 69.5 96 ALA B N 1
ATOM 1868 C CA . ALA B 1 96 ? -11.844 -19.109 -16.906 1 69.5 96 ALA B CA 1
ATOM 1869 C C . ALA B 1 96 ? -12.328 -17.688 -17.125 1 69.5 96 ALA B C 1
ATOM 1871 O O . ALA B 1 96 ? -11.781 -16.953 -17.953 1 69.5 96 ALA B O 1
ATOM 1872 N N . GLU B 1 97 ? -13.297 -17.422 -16.328 1 65.81 97 GLU B N 1
ATOM 1873 C CA . GLU B 1 97 ? -13.836 -16.078 -16.531 1 65.81 97 GLU B CA 1
ATOM 1874 C C . GLU B 1 97 ? -12.805 -15.008 -16.156 1 65.81 97 GLU B C 1
ATOM 1876 O O . GLU B 1 97 ? -11.992 -15.211 -15.25 1 65.81 97 GLU B O 1
ATOM 1881 N N . ARG B 1 98 ? -12.711 -13.969 -16.984 1 64.44 98 ARG B N 1
ATOM 1882 C CA . ARG B 1 98 ? -11.688 -12.938 -16.828 1 64.44 98 ARG B CA 1
ATOM 1883 C C . ARG B 1 98 ? -12.273 -11.68 -16.188 1 64.44 98 ARG B C 1
ATOM 1885 O O . ARG B 1 98 ? -11.578 -10.672 -16.047 1 64.44 98 ARG B O 1
ATOM 1892 N N . GLU B 1 99 ? -13.523 -11.805 -15.805 1 66.56 99 GLU B N 1
ATOM 1893 C CA . GLU B 1 99 ? -14.102 -10.594 -15.234 1 66.56 99 GLU B CA 1
ATOM 1894 C C . GLU B 1 99 ? -13.477 -10.273 -13.883 1 66.56 99 GLU B C 1
ATOM 1896 O O . GLU B 1 99 ? -13.125 -11.18 -13.125 1 66.56 99 GLU B O 1
ATOM 1901 N N . VAL B 1 100 ? -13.156 -9.016 -13.586 1 60.69 100 VAL B N 1
ATOM 1902 C CA . VAL B 1 100 ? -12.414 -8.539 -12.414 1 60.69 100 VAL B CA 1
ATOM 1903 C C . VAL B 1 100 ? -13.164 -8.914 -11.141 1 60.69 100 VAL B C 1
ATOM 1905 O O . VAL B 1 100 ? -12.547 -9.32 -10.148 1 60.69 100 VAL B O 1
ATOM 1908 N N . GLU B 1 101 ? -14.391 -8.461 -10.969 1 58.81 101 GLU B N 1
ATOM 1909 C CA . GLU B 1 101 ? -15.164 -8.797 -9.781 1 58.81 101 GLU B CA 1
ATOM 1910 C C . GLU B 1 101 ? -16.25 -9.812 -10.094 1 58.81 101 GLU B C 1
ATOM 1912 O O . GLU B 1 101 ? -17.109 -9.562 -10.938 1 58.81 101 GLU B O 1
ATOM 1917 N N . VAL B 1 102 ? -15.984 -10.992 -10 1 59.44 102 VAL B N 1
ATOM 1918 C CA . VAL B 1 102 ? -17.047 -11.984 -10.125 1 59.44 102 VAL B CA 1
ATOM 1919 C C . VAL B 1 102 ? -17.641 -12.281 -8.75 1 59.44 102 VAL B C 1
ATOM 1921 O O . VAL B 1 102 ? -16.906 -12.578 -7.797 1 59.44 102 VAL B O 1
ATOM 1924 N N . ILE B 1 103 ? -18.719 -11.562 -8.516 1 55.09 103 ILE B N 1
ATOM 1925 C CA . ILE B 1 103 ? -19.438 -11.773 -7.266 1 55.09 103 ILE B CA 1
ATOM 1926 C C . ILE B 1 103 ? -19.734 -13.266 -7.094 1 55.09 103 ILE B C 1
ATOM 1928 O O . ILE B 1 103 ? -20.375 -13.883 -7.953 1 55.09 103 ILE B O 1
ATOM 1932 N N . GLY B 1 104 ? -18.75 -14.062 -6.719 1 55.84 104 GLY B N 1
ATOM 1933 C CA . GLY B 1 104 ? -19.047 -15.422 -6.301 1 55.84 104 GLY B CA 1
ATOM 1934 C C . GLY B 1 104 ? -18.297 -15.836 -5.055 1 55.84 104 GLY B C 1
ATOM 1935 O O . GLY B 1 104 ? -17.359 -15.164 -4.633 1 55.84 104 GLY B O 1
ATOM 1936 N N . GLY B 1 105 ? -18.828 -16.562 -4.145 1 57.22 105 GLY B N 1
ATOM 1937 C CA . GLY B 1 105 ? -18.297 -17.156 -2.926 1 57.22 105 GLY B CA 1
ATOM 1938 C C . GLY B 1 105 ? -17.016 -17.906 -3.143 1 57.22 105 GLY B C 1
ATOM 1939 O O . GLY B 1 105 ? -16.312 -17.688 -4.137 1 57.22 105 GLY B O 1
ATOM 1940 N N . ALA B 1 106 ? -16.625 -18.625 -2.123 1 59.44 106 ALA B N 1
ATOM 1941 C CA . ALA B 1 106 ? -15.477 -19.531 -2.041 1 59.44 106 ALA B CA 1
ATOM 1942 C C . ALA B 1 106 ? -15.422 -20.453 -3.244 1 59.44 106 ALA B C 1
ATOM 1944 O O . ALA B 1 106 ? -14.383 -21.062 -3.523 1 59.44 106 ALA B O 1
ATOM 1945 N N . ASP B 1 107 ? -16.359 -20.312 -4.035 1 69 107 ASP B N 1
ATOM 1946 C CA . ASP B 1 107 ? -16.391 -21.25 -5.148 1 69 107 ASP B CA 1
ATOM 1947 C C . ASP B 1 107 ? -15.68 -20.688 -6.371 1 69 107 ASP B C 1
ATOM 1949 O O . ASP B 1 107 ? -15.352 -21.422 -7.305 1 69 107 ASP B O 1
ATOM 1953 N N . LYS B 1 108 ? -15.281 -19.484 -6.273 1 81.38 108 LYS B N 1
ATOM 1954 C CA . LYS B 1 108 ? -14.719 -18.922 -7.5 1 81.38 108 LYS B CA 1
ATOM 1955 C C . LYS B 1 108 ? -13.281 -18.469 -7.281 1 81.38 108 LYS B C 1
ATOM 1957 O O . LYS B 1 108 ? -12.516 -18.312 -8.234 1 81.38 108 LYS B O 1
ATOM 1962 N N . TYR B 1 109 ? -12.898 -18.406 -6.004 1 88.25 109 TYR B N 1
ATOM 1963 C CA . TYR B 1 109 ? -11.57 -17.891 -5.703 1 88.25 109 TYR B CA 1
ATOM 1964 C C . TYR B 1 109 ? -10.883 -18.734 -4.641 1 88.25 109 TYR B C 1
ATOM 1966 O O . TYR B 1 109 ? -11.539 -19.266 -3.732 1 88.25 109 TYR B O 1
ATOM 1974 N N . HIS B 1 110 ? -9.633 -18.922 -4.73 1 92.12 110 HIS B N 1
ATOM 1975 C CA . HIS B 1 110 ? -8.781 -19.516 -3.709 1 92.12 110 HIS B CA 1
ATOM 1976 C C . HIS B 1 110 ? -7.73 -18.516 -3.227 1 92.12 110 HIS B C 1
ATOM 1978 O O . HIS B 1 110 ? -7.129 -17.812 -4.031 1 92.12 110 HIS B O 1
ATOM 1984 N N . SER B 1 111 ? -7.598 -18.5 -1.913 1 94.88 111 SER B N 1
ATOM 1985 C CA . SER B 1 111 ? -6.387 -17.875 -1.378 1 94.88 111 SER B CA 1
ATOM 1986 C C . SER B 1 111 ? -5.176 -18.781 -1.572 1 94.88 111 SER B C 1
ATOM 1988 O O . SER B 1 111 ? -5.203 -19.953 -1.192 1 94.88 111 SER B O 1
ATOM 1990 N N . VAL B 1 112 ? -4.125 -18.188 -2.168 1 96.62 112 VAL B N 1
ATOM 1991 C CA . VAL B 1 112 ? -3.023 -19.094 -2.5 1 96.62 112 VAL B CA 1
ATOM 1992 C C . VAL B 1 112 ? -1.69 -18.391 -2.25 1 96.62 112 VAL B C 1
ATOM 1994 O O . VAL B 1 112 ? -1.632 -17.156 -2.191 1 96.62 112 VAL B O 1
ATOM 1997 N N . CYS B 1 113 ? -0.67 -19.203 -2.014 1 97.12 113 CYS B N 1
ATOM 1998 C CA . CYS B 1 113 ? 0.698 -18.703 -1.949 1 97.12 113 CYS B CA 1
ATOM 1999 C C . CYS B 1 113 ? 1.245 -18.422 -3.346 1 97.12 113 CYS B C 1
ATOM 2001 O O . CYS B 1 113 ? 0.573 -18.688 -4.344 1 97.12 113 CYS B O 1
ATOM 2003 N N . ARG B 1 114 ? 2.424 -17.906 -3.4 1 96.5 114 ARG B N 1
ATOM 2004 C CA . ARG B 1 114 ? 3.025 -17.562 -4.684 1 96.5 114 ARG B CA 1
ATOM 2005 C C . ARG B 1 114 ? 3.164 -18.781 -5.574 1 96.5 114 ARG B C 1
ATOM 2007 O O . ARG B 1 114 ? 2.803 -18.75 -6.75 1 96.5 114 ARG B O 1
ATOM 2014 N N . ALA B 1 115 ? 3.695 -19.828 -5.051 1 95.62 115 ALA B N 1
ATOM 2015 C CA . ALA B 1 115 ? 3.912 -21.047 -5.82 1 95.62 115 ALA B CA 1
ATOM 2016 C C . ALA B 1 115 ? 2.602 -21.562 -6.406 1 95.62 115 ALA B C 1
ATOM 2018 O O . ALA B 1 115 ? 2.533 -21.906 -7.59 1 95.62 115 ALA B O 1
ATOM 2019 N N . CYS B 1 116 ? 1.553 -21.625 -5.57 1 95.44 116 CYS B N 1
ATOM 2020 C CA . CYS B 1 116 ? 0.275 -22.203 -5.984 1 95.44 116 CYS B CA 1
ATOM 2021 C C . CYS B 1 116 ? -0.47 -21.25 -6.918 1 95.44 116 CYS B C 1
ATOM 2023 O O . CYS B 1 116 ? -1.303 -21.688 -7.715 1 95.44 116 CYS B O 1
ATOM 2025 N N . TYR B 1 117 ? -0.151 -20 -6.836 1 96 117 TYR B N 1
ATOM 2026 C CA . TYR B 1 117 ? -0.749 -19.031 -7.75 1 96 117 TYR B CA 1
ATOM 2027 C C . TYR B 1 117 ? -0.366 -19.328 -9.195 1 96 117 TYR B C 1
ATOM 2029 O O . TYR B 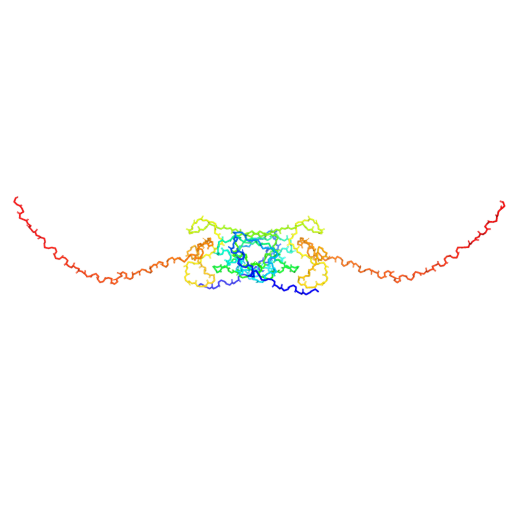1 117 ? -1.205 -19.25 -10.094 1 96 117 TYR B O 1
ATOM 2037 N N . PHE B 1 118 ? 0.875 -19.672 -9.352 1 94.5 118 PHE B N 1
ATOM 2038 C CA . PHE B 1 118 ? 1.375 -19.844 -10.711 1 94.5 118 PHE B CA 1
ATOM 2039 C C . PHE B 1 118 ? 1.239 -21.297 -11.148 1 94.5 118 PHE B C 1
ATOM 2041 O O . PHE B 1 118 ? 1.515 -21.625 -12.305 1 94.5 118 PHE B O 1
ATOM 2048 N N . ARG B 1 119 ? 0.878 -22.109 -10.219 1 90 119 ARG B N 1
ATOM 2049 C CA . ARG B 1 119 ? 0.708 -23.516 -10.562 1 90 119 ARG B CA 1
ATOM 2050 C C . ARG B 1 119 ? -0.516 -23.719 -11.445 1 90 119 ARG B C 1
ATOM 2052 O O . ARG B 1 119 ? -1.602 -23.219 -11.133 1 90 119 ARG B O 1
ATOM 2059 N N . LYS B 1 120 ? -0.211 -24.125 -12.641 1 77.19 120 LYS B N 1
ATOM 2060 C CA . LYS B 1 120 ? -1.316 -24.406 -13.555 1 77.19 120 LYS B CA 1
ATOM 2061 C C . LYS B 1 120 ? -2.145 -25.594 -13.07 1 77.19 120 LYS B C 1
ATOM 2063 O O . LYS B 1 120 ? -1.597 -26.578 -12.57 1 77.19 120 LYS B O 1
ATOM 2068 N N . ARG B 1 121 ? -3.365 -25.375 -12.695 1 66.94 121 ARG B N 1
ATOM 2069 C CA . ARG B 1 121 ? -4.238 -26.484 -12.344 1 66.94 121 ARG B CA 1
ATOM 2070 C C . ARG B 1 121 ? -4.336 -27.484 -13.5 1 66.94 121 ARG B C 1
ATOM 2072 O O . ARG B 1 121 ? -4.508 -27.094 -14.656 1 66.94 121 ARG B O 1
ATOM 2079 N N . PRO B 1 122 ? -3.818 -28.656 -13.195 1 58.44 122 PRO B N 1
ATOM 2080 C CA . PRO B 1 122 ? -4.012 -29.641 -14.258 1 58.44 122 PRO B CA 1
ATOM 2081 C C . PRO B 1 122 ? -5.414 -29.594 -14.867 1 58.44 122 PRO B C 1
ATOM 2083 O O . PRO B 1 122 ? -6.395 -29.391 -14.148 1 58.44 122 PRO B O 1
ATOM 2086 N N . GLN B 1 123 ? -5.465 -28.891 -15.914 1 50.88 123 GLN B N 1
ATOM 2087 C CA . GLN B 1 123 ? -6.75 -29 -16.594 1 50.88 123 GLN B CA 1
ATOM 2088 C C . GLN B 1 123 ? -7.41 -30.344 -16.297 1 50.88 123 GLN B C 1
ATOM 2090 O O . GLN B 1 123 ? -6.777 -31.406 -16.438 1 50.88 123 GLN B O 1
ATOM 2095 N N . GLN B 1 124 ? -8.141 -30.375 -15.25 1 48.22 124 GLN B N 1
ATOM 2096 C CA . GLN B 1 124 ? -8.875 -31.641 -15.234 1 48.22 124 GLN B CA 1
ATOM 2097 C C . GLN B 1 124 ? -9.109 -32.156 -16.656 1 48.22 124 GLN B C 1
ATOM 2099 O O . GLN B 1 124 ? -9.492 -31.391 -17.531 1 48.22 124 GLN B O 1
ATOM 2104 N N . PRO B 1 125 ? -8.391 -33.188 -17.125 1 48.69 125 PRO B N 1
ATOM 2105 C CA . PRO B 1 125 ? -8.844 -33.719 -18.406 1 48.69 125 PRO B CA 1
ATOM 2106 C C . PRO B 1 125 ? -10.359 -33.656 -18.562 1 48.69 125 PRO B C 1
ATOM 2108 O O . PRO B 1 125 ? -11.094 -33.844 -17.594 1 48.69 125 PRO B O 1
ATOM 2111 N N . GLY B 1 126 ? -10.875 -32.562 -19.172 1 44.03 126 GLY B N 1
ATOM 2112 C CA . GLY B 1 126 ? -12.297 -32.625 -19.484 1 44.03 126 GLY B CA 1
ATOM 2113 C C . GLY B 1 126 ? -12.836 -34.031 -19.469 1 44.03 126 GLY B C 1
ATOM 2114 O O . GLY B 1 126 ? -12.07 -35 -19.484 1 44.03 126 GLY B O 1
ATOM 2115 N N . PRO B 1 127 ? -13.938 -34.25 -18.844 1 44.31 127 PRO B N 1
ATOM 2116 C CA . PRO B 1 127 ? -14.492 -35.594 -19 1 44.31 127 PRO B CA 1
ATOM 2117 C C . PRO B 1 127 ? -14.172 -36.219 -20.359 1 44.31 127 PRO B C 1
ATOM 2119 O O . PRO B 1 127 ? -14.391 -35.562 -21.391 1 44.31 127 PRO B O 1
ATOM 2122 N N . GLU B 1 128 ? -13.055 -36.781 -20.594 1 41.94 128 GLU B N 1
ATOM 2123 C CA . GLU B 1 128 ? -13.023 -37.594 -21.797 1 41.94 128 GLU B CA 1
ATOM 2124 C C . GLU B 1 128 ? -14.406 -38.156 -22.109 1 41.94 128 GLU B C 1
ATOM 2126 O O . GLU B 1 128 ? -15.156 -38.562 -21.219 1 41.94 128 GLU B O 1
ATOM 2131 N N . ASN B 1 129 ? -15.07 -37.656 -23.156 1 40.53 129 ASN B N 1
ATOM 2132 C CA . ASN B 1 129 ? -16.297 -38.125 -23.766 1 40.53 129 ASN B CA 1
ATOM 2133 C C . ASN B 1 129 ? -16.406 -39.656 -23.703 1 40.53 129 ASN B C 1
ATOM 2135 O O . ASN B 1 129 ? -15.883 -40.344 -24.562 1 40.53 129 ASN B O 1
ATOM 2139 N N . LYS B 1 130 ? -16.172 -40.156 -22.469 1 40.97 130 LYS B N 1
ATOM 2140 C CA . LYS B 1 130 ? -16.375 -41.594 -22.344 1 40.97 130 LYS B CA 1
ATOM 2141 C C . LYS B 1 130 ? -17.688 -42.031 -23.016 1 40.97 130 LYS B C 1
ATOM 2143 O O . LYS B 1 130 ? -18.078 -43.188 -22.922 1 40.97 130 LYS B O 1
ATOM 2148 N N . GLU B 1 131 ? -18.547 -41 -23.281 1 39.72 131 GLU B N 1
ATOM 2149 C CA . GLU B 1 131 ? -19.812 -41.531 -23.781 1 39.72 131 GLU B CA 1
ATOM 2150 C C . GLU B 1 131 ? -19.625 -42.344 -25.031 1 39.72 131 GLU B C 1
ATOM 2152 O O . GLU B 1 131 ? -20.5 -43.156 -25.406 1 39.72 131 GLU B O 1
ATOM 2157 N N . ASN B 1 132 ? -18.703 -41.781 -25.859 1 36.34 132 ASN B N 1
ATOM 2158 C CA . ASN B 1 132 ? -18.938 -42.438 -27.141 1 36.34 132 ASN B CA 1
ATOM 2159 C C . ASN B 1 132 ? -18.391 -43.844 -27.156 1 36.34 132 ASN B C 1
ATOM 2161 O O . ASN B 1 132 ? -17.5 -44.156 -27.953 1 36.34 132 ASN B O 1
ATOM 2165 N N . VAL B 1 133 ? -17.891 -44.312 -25.969 1 38.38 133 VAL B N 1
ATOM 2166 C CA . VAL B 1 133 ? -17.5 -45.688 -26.188 1 38.38 133 VAL B CA 1
ATOM 2167 C C . VAL B 1 133 ? -18.703 -46.5 -26.656 1 38.38 133 VAL B C 1
ATOM 2169 O O . VAL B 1 133 ? -19.766 -46.469 -26.031 1 38.38 133 VAL B O 1
ATOM 2172 N N . PRO B 1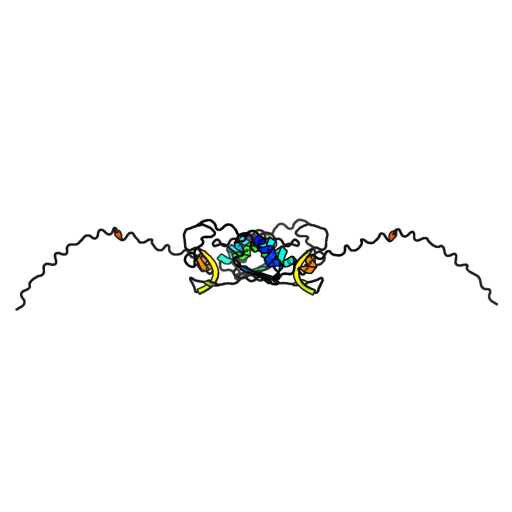 134 ? -18.844 -46.781 -27.953 1 38.84 134 P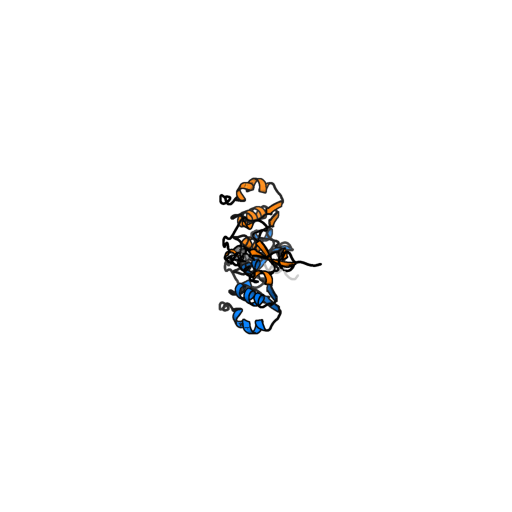RO B N 1
ATOM 2173 C CA . PRO B 1 134 ? -19.969 -47.594 -28.422 1 38.84 134 PRO B CA 1
ATOM 2174 C C . PRO B 1 134 ? -20.172 -48.875 -27.578 1 38.84 134 PRO B C 1
ATOM 2176 O O . PRO B 1 134 ? -19.219 -49.594 -27.297 1 38.84 134 PRO B O 1
ATOM 2179 N N . VAL B 1 135 ? -20.953 -48.719 -26.391 1 38.66 135 VAL B N 1
ATOM 2180 C CA . VAL B 1 135 ? -21.422 -49.906 -25.641 1 38.66 135 VAL B CA 1
ATOM 2181 C C . VAL B 1 135 ? -21.719 -51.031 -26.609 1 38.66 135 VAL B C 1
ATOM 2183 O O . VAL B 1 135 ? -22.688 -50.969 -27.359 1 38.66 135 VAL B O 1
ATOM 2186 N N . GLY B 1 136 ? -20.734 -51.438 -27.359 1 34.97 136 GLY B N 1
ATOM 2187 C CA . GLY B 1 136 ? -21.031 -52.688 -28.094 1 34.97 136 GLY B CA 1
ATOM 2188 C C . GLY B 1 136 ? -21.625 -53.75 -27.219 1 34.97 136 GLY B C 1
ATOM 2189 O O . GLY B 1 136 ? -21.031 -54.156 -26.203 1 34.97 136 GLY B O 1
ATOM 2190 N N . VAL B 1 137 ? -22.984 -53.688 -26.953 1 34.31 137 VAL B N 1
ATOM 2191 C CA . VAL B 1 137 ? -23.844 -54.719 -26.344 1 34.31 137 VAL B CA 1
ATOM 2192 C C . VAL B 1 137 ? -23.344 -56.094 -26.703 1 34.31 137 VAL B C 1
ATOM 2194 O O . VAL B 1 137 ? -23.484 -56.531 -27.844 1 34.31 137 VAL B O 1
ATOM 2197 N N . LYS B 1 138 ? -22.078 -56.375 -26.266 1 31.7 138 LYS B N 1
ATOM 2198 C CA . LYS B 1 138 ? -21.734 -57.75 -26.516 1 31.7 138 LYS B CA 1
ATOM 2199 C C . LYS B 1 138 ? -22.75 -58.719 -25.875 1 31.7 138 LYS B C 1
ATOM 2201 O O . LYS B 1 138 ? -22.969 -58.656 -24.656 1 31.7 138 LYS B O 1
ATOM 2206 N N . GLN B 1 139 ? -23.938 -58.844 -26.484 1 31.19 139 GLN B N 1
ATOM 2207 C CA . GLN B 1 139 ? -24.922 -59.875 -26.203 1 31.19 139 GLN B CA 1
ATOM 2208 C C . GLN B 1 139 ? -24.25 -61.219 -25.875 1 31.19 139 GLN B C 1
ATOM 2210 O O . GLN B 1 139 ? -23.641 -61.844 -26.75 1 31.19 139 GLN B O 1
ATOM 2215 N N . LEU B 1 140 ? -23.453 -61.219 -24.734 1 28.06 140 LEU B N 1
ATOM 2216 C CA . LEU B 1 140 ? -22.875 -62.5 -24.328 1 28.06 140 LEU B CA 1
ATOM 2217 C C . LEU B 1 140 ? -23.953 -63.562 -24.172 1 28.06 140 LEU B C 1
ATOM 2219 O O . LEU B 1 140 ? -24.859 -63.406 -23.344 1 28.06 140 LEU B O 1
ATOM 2223 N N . ASP B 1 141 ? -24.375 -64.188 -25.203 1 30.73 141 ASP B N 1
ATOM 2224 C CA . ASP B 1 141 ? -25.188 -65.438 -25.266 1 30.73 141 ASP B CA 1
ATOM 2225 C C . ASP B 1 141 ? -24.703 -66.5 -24.281 1 30.73 141 ASP B C 1
ATOM 2227 O O . ASP B 1 141 ? -23.641 -67.062 -24.484 1 30.73 141 ASP B O 1
ATOM 2231 N N . VAL B 1 142 ? -24.547 -66.125 -22.984 1 31.2 142 VAL B N 1
ATOM 2232 C CA . VAL B 1 142 ? -24.094 -67.125 -22.078 1 31.2 142 VAL B CA 1
ATOM 2233 C C . VAL B 1 142 ? -25.031 -68.375 -22.172 1 31.2 142 VAL B C 1
ATOM 2235 O O . VAL B 1 142 ? -26.219 -68.25 -21.859 1 31.2 142 VAL B O 1
ATOM 2238 N N . ALA B 1 143 ? -24.734 -69.312 -22.953 1 30.58 143 ALA B N 1
ATOM 2239 C CA . ALA B 1 143 ? -25.25 -70.688 -23.109 1 30.58 143 ALA B CA 1
ATOM 2240 C C . ALA B 1 143 ? -25.281 -71.375 -21.766 1 30.58 143 ALA B C 1
ATOM 2242 O O . ALA B 1 143 ? -24.25 -71.562 -21.125 1 30.58 143 ALA B O 1
ATOM 2243 N N . ALA B 1 144 ? -26.281 -71.188 -20.859 1 31.16 144 ALA B N 1
ATOM 2244 C CA . ALA B 1 144 ? -26.625 -71.875 -19.641 1 31.16 144 ALA B CA 1
ATOM 2245 C C . ALA B 1 144 ? -26.484 -73.375 -19.844 1 31.16 144 ALA B C 1
ATOM 2247 O O . ALA B 1 144 ? -27.281 -74 -20.578 1 31.16 144 ALA B O 1
ATOM 2248 N N . SER B 1 145 ? -25.297 -73.875 -19.969 1 28.05 145 SER B N 1
ATOM 2249 C CA . SER B 1 145 ? -25.094 -75.312 -20.078 1 28.05 145 SER B CA 1
ATOM 2250 C C . SER B 1 145 ? -25.688 -76.062 -18.891 1 28.05 145 SER B C 1
ATOM 2252 O O . SER B 1 145 ? -25.422 -75.75 -17.75 1 28.05 145 SER B O 1
ATOM 2254 N N . GLN B 1 146 ? -26.891 -76.5 -19 1 31.33 146 GLN B N 1
ATOM 2255 C CA . GLN B 1 146 ? -27.703 -77.438 -18.203 1 31.33 146 GLN B CA 1
ATOM 2256 C C . GLN B 1 146 ? -26.891 -78.688 -17.812 1 31.33 146 GLN B C 1
ATOM 2258 O O . GLN B 1 146 ? -27.453 -79.688 -17.375 1 31.33 146 GLN B O 1
ATOM 2263 N N . LYS B 1 147 ? -25.531 -78.438 -17.516 1 26.91 147 LYS B N 1
ATOM 2264 C CA . LYS B 1 147 ? -24.859 -79.75 -17.406 1 26.91 147 LYS B CA 1
ATOM 2265 C C . LYS B 1 147 ? -25.531 -80.625 -16.359 1 26.91 147 LYS B C 1
ATOM 2267 O O . LYS B 1 147 ? -26.109 -80.125 -15.398 1 26.91 147 LYS B O 1
ATOM 2272 N N . VAL B 1 148 ? -25.125 -81.875 -16.484 1 30.38 148 VAL B N 1
ATOM 2273 C CA . VAL B 1 148 ? -25.328 -83.312 -16.469 1 30.38 148 VAL B CA 1
ATOM 2274 C C . VAL B 1 148 ? -25.047 -83.812 -15.07 1 30.38 148 VAL B C 1
ATOM 2276 O O . VAL B 1 148 ? -25.484 -84.938 -14.727 1 30.38 148 VAL B O 1
ATOM 2279 N N . PHE B 1 149 ? -24.266 -83 -14.016 1 31.2 149 PHE B N 1
ATOM 2280 C CA . PHE B 1 149 ? -23.438 -84 -13.312 1 31.2 149 PHE B CA 1
ATOM 2281 C C . PHE B 1 149 ? -24.281 -84.938 -12.445 1 31.2 149 PHE B C 1
ATOM 2283 O O . PHE B 1 149 ? -25.141 -84.438 -11.688 1 31.2 149 PHE B O 1
ATOM 2290 N N . ALA B 1 150 ? -24.078 -86.25 -12.477 1 29.47 150 ALA B N 1
ATOM 2291 C CA . ALA B 1 150 ? -24.391 -87.5 -11.875 1 29.47 150 ALA B CA 1
ATOM 2292 C C . ALA B 1 150 ? -23.922 -87.562 -10.422 1 29.47 150 ALA B C 1
ATOM 2294 O O . ALA B 1 150 ? -22.859 -87.062 -10.086 1 29.47 150 ALA B O 1
#

Sequence (300 aa):
MEALPACLLRDVYQQALGSAVIGIDEGQFFPDVVEFCEMMANAGKTIIVAALDGTFQRKAFGSILNLVPLAESVVKLNAVCMECYREASYTKRLGAEREVEVIGGADKYHSVCRACYFRKRPQQPGPENKENVPVGVKQLDVAASQKVFAMEALPACLLRDVYQQALGSAVIGIDEGQFFPDVVEFCEMMANAGKTIIVAALDGTFQRKAFGSILNLVPLAESVVKLNAVCMECYREASYTKRLGAEREVEVIGGADKYHSVCRACYFRKRPQQPGPENKENVPVGVKQLDVAASQKVFA

Solvent-accessible surface area (backbone atoms only — not comparable to full-atom values): 18669 Å² total; per-residue (Å²): 130,77,76,73,71,75,58,56,64,71,81,46,42,72,65,51,69,76,40,64,67,46,80,38,73,58,38,48,62,28,90,48,43,54,62,51,49,52,52,45,40,74,71,69,31,45,73,48,74,42,57,57,60,36,37,62,83,43,38,70,25,76,64,49,67,60,35,59,30,68,38,80,70,58,79,63,81,68,51,59,11,73,83,80,65,46,71,8,56,40,48,35,64,72,58,88,69,79,66,84,79,64,94,57,61,78,82,37,46,39,42,17,23,73,71,61,58,70,47,74,69,71,68,65,75,60,78,69,75,65,71,71,54,77,76,70,74,72,75,74,75,76,78,78,78,74,84,76,84,126,131,78,76,73,72,75,59,55,65,71,80,46,43,73,65,51,69,76,41,65,65,46,81,40,72,58,37,47,61,27,90,47,43,55,62,50,48,53,54,43,41,74,71,70,30,46,75,47,75,44,57,59,60,35,38,61,84,42,38,69,26,75,63,48,69,61,36,58,32,68,38,80,70,56,80,63,80,69,49,60,10,74,84,79,64,48,71,8,54,40,46,33,64,71,57,87,70,79,65,84,79,64,94,58,63,80,82,37,46,38,43,18,23,73,72,60,58,69,46,74,68,73,67,65,74,60,80,68,74,64,71,73,54,76,77,68,76,71,78,72,78,73,77,79,74,79,75,75,88,126

Secondary structure (DSSP, 8-state):
--------GGGGHHHHHT-SEEEESSGGG-TTHHHHHHHHHHTT-EEEE---SB-TTS-B-TTGGGGTTT-S--B---EE-TTTSSEE-EEEE-SS---S-----TTTEEEE-HHHHHS----------GGGS-----------------/--------GGGGHHHHHT-SEEEESSGGG-TTHHHHHHHHHHTT-EEEE---SB-TTS-B-TTGGGGTTT-S--B---EE-TTTSSEE-EEEE-SS---S-----TTTEEEE-HHHHHS----------GGGS-----------------

Organism: Columba livia (NCBI:txid8932)

Nearest PDB structures (foldseek):
  1w4r-assembly2_E  TM=9.558E-01  e=1.500E-19  Homo sapiens
  1xbt-assembly2_H  TM=9.476E-01  e=1.230E-19  Homo sapiens
  1xbt-assembly2_G  TM=9.399E-01  e=1.008E-19  Homo sapiens
  2wvj-assembly2_E  TM=9.410E-01  e=1.077E-19  Homo sapiens
  1xbt-assembly1_D  TM=9.398E-01  e=1.955E-19  Homo sapiens

pLDDT: mean 78.63, std 24.74, range [26.91, 98.56]